Protein AF-A0A2E2V3G4-F1 (afdb_monomer)

Nearest PDB structures (foldseek):
  7xge-assembly3_E  TM=4.058E-01  e=3.701E-01  synthetic construct
  7xgg-assembly2_D  TM=2.384E-01  e=1.730E-01  synthetic construct
  4tql-assembly2_B  TM=2.957E-01  e=7.915E-01  synthetic construct

pLDDT: mean 82.97, std 16.59, range [29.23, 97.94]

Solvent-accessible surface area (backbone atoms only — not comparable to full-atom values): 11399 Å² total; per-residue (Å²): 132,80,82,78,74,61,77,72,79,71,83,71,75,59,82,37,67,77,63,87,84,66,55,60,69,53,49,53,50,53,24,45,52,33,22,52,46,29,65,78,47,30,72,39,94,48,72,64,62,48,50,40,23,56,51,6,35,51,50,55,35,50,54,37,49,52,54,37,44,72,51,90,46,67,72,56,32,54,54,34,49,54,50,32,50,50,42,35,53,50,38,41,56,32,46,72,54,50,44,46,84,84,45,72,88,42,51,50,50,52,40,52,40,52,50,37,53,48,49,48,51,40,54,73,42,61,48,50,52,44,49,54,54,53,47,50,57,64,79,45,54,90,74,57,52,74,67,56,51,51,52,52,53,54,51,49,48,52,53,50,52,52,52,46,57,55,43,51,54,49,34,57,52,36,50,52,35,50,53,50,49,27,61,77,69,75,51,62,69,30,91,56,75,38,66,65,46,57,55,48,54,57,61,71,77,111

Mean predicted aligned error: 6.83 Å

Foldseek 3Di:
DPQPQLQQDDQAQDWAFDDDDDPLVVLLVQLLVLLVVLLVPQEDAALRSLSSNLNSLVSQLLVLSVVLSPDSDLVVNVVSLVVS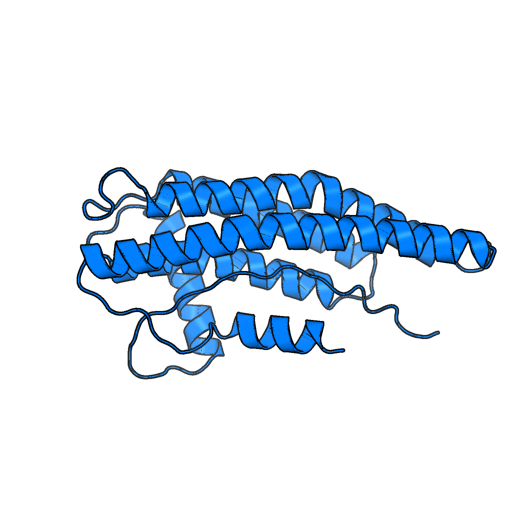LVSLVSSLVSLVSHDYPLCVVCQLSVLSNVLSVLSNVCSVPLVVVLSVLSVCCPVCVVPDDPVRVVVSVVSNVVSSVVSNVVNVVSSVSNVVSVVVSCVSRVGDTDPDDRSSSVVSVVSVVD

Secondary structure (DSSP, 8-state):
---------------EE-SS---HHHHHHHHHHHHHHHHH--EES-HHHHHHHHHHHHHHHHHHHHHHHT---HHHHHHHHHHHHHHHHHHHHHHHH-EETTSTTSHHHHHHHHHHHHHHHHHTTHHHHHHHHHHHHHHSTTT--HHHHHHHHHHHHHHHHHHHHHHHHHHHHHHHHHHHHHHHHT--EESSPPHHHHHHHHHHT-

Structure (mmCIF, N/CA/C/O backbone):
data_AF-A0A2E2V3G4-F1
#
_entry.id   AF-A0A2E2V3G4-F1
#
loop_
_atom_site.group_PDB
_atom_site.id
_atom_site.type_symbol
_atom_site.label_atom_id
_atom_site.label_alt_id
_atom_site.label_comp_id
_atom_site.label_asym_id
_atom_site.label_entity_id
_atom_site.label_seq_id
_atom_site.pdbx_PDB_ins_code
_atom_site.Cartn_x
_atom_site.Cartn_y
_atom_site.Cartn_z
_atom_site.occupancy
_atom_site.B_iso_or_equiv
_atom_site.auth_seq_id
_atom_site.auth_comp_id
_atom_site.auth_asym_id
_atom_site.auth_atom_id
_atom_site.pdbx_PDB_model_num
ATOM 1 N N . MET A 1 1 ? 13.688 -13.638 -26.873 1.00 30.30 1 MET A N 1
ATOM 2 C CA . MET A 1 1 ? 13.584 -12.575 -25.857 1.00 30.30 1 MET A CA 1
ATOM 3 C C . MET A 1 1 ? 13.184 -13.228 -24.551 1.00 30.30 1 MET A C 1
ATOM 5 O O . MET A 1 1 ? 12.220 -13.981 -24.558 1.00 30.30 1 MET A O 1
ATOM 9 N N . LYS A 1 2 ? 13.967 -13.057 -23.482 1.00 29.23 2 LYS A N 1
ATOM 10 C CA . LYS A 1 2 ? 13.515 -13.401 -22.126 1.00 29.23 2 LYS A CA 1
ATOM 11 C C . LYS A 1 2 ? 12.565 -12.275 -21.702 1.00 29.23 2 LYS A C 1
ATOM 13 O O . LYS A 1 2 ? 12.990 -11.130 -21.817 1.00 29.23 2 LYS A O 1
ATOM 18 N N . SER A 1 3 ? 11.330 -12.577 -21.281 1.00 31.31 3 SER A N 1
ATOM 19 C CA . SER A 1 3 ? 10.496 -11.583 -20.583 1.00 31.31 3 SER A CA 1
ATOM 20 C C . SER A 1 3 ? 11.312 -11.073 -19.406 1.00 31.31 3 SER A C 1
ATOM 22 O O . SER A 1 3 ? 11.749 -11.868 -18.568 1.00 31.31 3 SER A O 1
ATOM 24 N N . ILE A 1 4 ? 11.579 -9.772 -19.385 1.00 41.56 4 ILE A N 1
ATOM 25 C CA . ILE A 1 4 ? 12.023 -9.105 -18.172 1.00 41.56 4 ILE A CA 1
ATOM 26 C C . ILE A 1 4 ? 10.764 -9.050 -17.317 1.00 41.56 4 ILE A C 1
ATOM 28 O O . ILE A 1 4 ? 9.920 -8.193 -17.530 1.00 41.56 4 ILE A O 1
ATOM 32 N N . LYS A 1 5 ? 10.595 -10.019 -16.413 1.00 42.47 5 LYS A N 1
ATOM 33 C CA . LYS A 1 5 ? 9.598 -9.882 -15.356 1.00 42.47 5 LYS A CA 1
ATOM 34 C C . LYS A 1 5 ? 10.056 -8.709 -14.497 1.00 42.47 5 LYS A C 1
ATOM 36 O O . LYS A 1 5 ? 11.107 -8.787 -13.860 1.00 42.47 5 LYS A O 1
ATOM 41 N N . TYR A 1 6 ? 9.336 -7.598 -14.558 1.00 49.84 6 TYR A N 1
ATOM 42 C CA . TYR A 1 6 ? 9.600 -6.447 -13.709 1.00 49.84 6 TYR A CA 1
ATOM 43 C C . TYR A 1 6 ? 9.127 -6.809 -12.300 1.00 49.84 6 TYR A C 1
ATOM 45 O O . TYR A 1 6 ? 7.957 -6.648 -11.978 1.00 49.84 6 TYR A O 1
ATOM 53 N N . CYS A 1 7 ? 10.013 -7.390 -11.485 1.00 43.16 7 CYS A N 1
ATOM 54 C CA . CYS A 1 7 ? 9.684 -7.786 -10.119 1.00 43.16 7 CYS A CA 1
ATOM 55 C C . CYS A 1 7 ? 9.194 -6.564 -9.330 1.00 43.16 7 CYS A C 1
ATOM 57 O O . CYS A 1 7 ? 9.943 -5.612 -9.091 1.00 43.16 7 CYS A O 1
ATOM 59 N N . VAL A 1 8 ? 7.922 -6.597 -8.945 1.00 46.31 8 VAL A N 1
ATOM 60 C CA . VAL A 1 8 ? 7.284 -5.576 -8.118 1.00 46.31 8 VAL A CA 1
ATOM 61 C C . VAL A 1 8 ? 7.531 -5.950 -6.669 1.00 46.31 8 VAL A C 1
ATOM 63 O O . VAL A 1 8 ? 6.907 -6.866 -6.145 1.00 46.31 8 VAL A O 1
ATOM 66 N N . PHE A 1 9 ? 8.472 -5.267 -6.026 1.00 50.38 9 PHE A N 1
ATOM 67 C CA . PHE A 1 9 ? 8.762 -5.469 -4.610 1.00 50.38 9 PHE A CA 1
ATOM 68 C C . PHE A 1 9 ? 7.996 -4.434 -3.796 1.00 50.38 9 PHE A C 1
ATOM 70 O O . PHE A 1 9 ? 8.452 -3.303 -3.628 1.00 50.38 9 PHE A O 1
ATOM 77 N N . ILE A 1 10 ? 6.810 -4.829 -3.337 1.00 50.03 10 ILE A N 1
ATOM 78 C CA . ILE A 1 10 ? 6.072 -4.132 -2.283 1.00 50.03 10 ILE A CA 1
ATOM 79 C C . ILE A 1 10 ? 5.647 -5.193 -1.282 1.00 50.03 10 ILE A C 1
ATOM 81 O O . ILE A 1 10 ? 4.868 -6.089 -1.608 1.00 50.03 10 ILE A O 1
ATOM 85 N N . ILE A 1 11 ? 6.216 -5.121 -0.086 1.00 49.59 11 ILE A N 1
ATOM 86 C CA . ILE A 1 11 ? 5.857 -5.981 1.035 1.00 49.59 11 ILE A CA 1
ATOM 87 C C . ILE A 1 11 ? 4.744 -5.246 1.771 1.00 49.59 11 ILE A C 1
ATOM 89 O O . ILE A 1 11 ? 4.996 -4.242 2.415 1.00 49.59 11 ILE A O 1
ATOM 93 N N . CYS A 1 12 ? 3.503 -5.717 1.660 1.00 52.19 12 CYS A N 1
ATOM 94 C CA . CYS A 1 12 ? 2.408 -5.174 2.458 1.00 52.19 12 CYS A CA 1
ATOM 95 C C . CYS A 1 12 ? 2.223 -6.032 3.710 1.00 52.19 12 CYS A C 1
ATOM 97 O O . CYS A 1 12 ? 1.624 -7.101 3.641 1.00 52.19 12 CYS A O 1
ATOM 99 N N . SER A 1 13 ? 2.680 -5.569 4.872 1.00 50.50 13 SER A N 1
ATOM 100 C CA . SER A 1 13 ? 2.432 -6.276 6.134 1.00 50.50 13 SER A CA 1
ATOM 101 C C . SER A 1 13 ? 0.947 -6.276 6.506 1.00 50.50 13 SER A C 1
ATOM 103 O O . SER A 1 13 ? 0.420 -5.311 7.060 1.00 50.50 13 SER A O 1
ATOM 105 N N . PHE A 1 14 ? 0.275 -7.396 6.246 1.00 54.16 14 PHE A N 1
ATOM 106 C CA . PHE A 1 14 ? -1.113 -7.628 6.632 1.00 54.16 14 PHE A CA 1
ATOM 107 C C . PHE A 1 14 ? -1.206 -8.558 7.851 1.00 54.16 14 PHE A C 1
ATOM 109 O O . PHE A 1 14 ? -0.738 -9.696 7.800 1.00 54.16 14 PHE A O 1
ATOM 116 N N . LEU A 1 15 ? -1.890 -8.129 8.918 1.00 47.38 15 LEU A N 1
ATOM 117 C CA . LEU A 1 15 ? -2.306 -9.006 10.023 1.00 47.38 15 LEU A CA 1
ATOM 118 C C . LEU A 1 15 ? -3.833 -9.192 10.017 1.00 47.38 15 LEU A C 1
ATOM 120 O O . LEU A 1 15 ? -4.583 -8.214 9.953 1.00 47.38 15 LEU A O 1
ATOM 124 N N . LEU A 1 16 ? -4.292 -10.452 10.068 1.00 52.41 16 LEU A N 1
ATOM 125 C CA . LEU A 1 16 ? -5.711 -10.832 9.954 1.00 52.41 16 LEU A CA 1
ATOM 126 C C . LEU A 1 16 ? -6.391 -11.041 11.317 1.00 52.41 16 LEU A C 1
ATOM 128 O O . LEU A 1 16 ? -5.745 -10.917 12.345 1.00 52.41 16 LEU A O 1
ATOM 132 N N . ILE A 1 17 ? -7.687 -11.386 11.346 1.00 43.81 17 ILE A N 1
ATOM 133 C CA . ILE A 1 17 ? -8.477 -11.730 12.551 1.00 43.81 17 ILE A CA 1
ATOM 134 C C . ILE A 1 17 ? -9.040 -13.155 12.421 1.00 43.81 17 ILE A C 1
ATOM 136 O O . ILE A 1 17 ? -9.313 -13.630 11.319 1.00 43.81 17 ILE A O 1
ATOM 140 N N . ILE A 1 18 ? -9.202 -13.861 13.547 1.00 37.66 18 ILE A N 1
ATOM 141 C CA . ILE A 1 18 ? -9.705 -15.244 13.582 1.00 37.66 18 ILE A CA 1
ATOM 142 C C . ILE A 1 18 ? -11.235 -15.274 13.424 1.00 37.66 18 ILE A C 1
ATOM 144 O O . ILE A 1 18 ? -11.977 -14.986 14.364 1.00 37.66 18 ILE A O 1
ATOM 148 N N . ALA A 1 19 ? -11.709 -15.738 12.269 1.00 36.59 19 ALA A N 1
ATOM 149 C CA . ALA A 1 19 ? -13.054 -16.279 12.075 1.00 36.59 19 ALA A CA 1
ATOM 150 C C . ALA A 1 19 ? -12.986 -17.490 11.124 1.00 36.59 19 ALA A C 1
ATOM 152 O O . ALA A 1 19 ? -12.067 -17.585 10.317 1.00 36.59 19 ALA A O 1
ATOM 153 N N . CYS A 1 20 ? -13.919 -18.442 11.267 1.00 37.56 20 CYS A N 1
ATOM 154 C CA . CYS A 1 20 ? -13.984 -19.718 10.526 1.00 37.56 20 CYS A CA 1
ATOM 155 C C . CYS A 1 20 ? -13.517 -19.574 9.056 1.00 37.56 20 CYS A C 1
ATOM 157 O O . CYS A 1 20 ? -14.092 -18.732 8.369 1.00 37.56 20 CYS A O 1
ATOM 159 N N . PRO A 1 21 ? -12.506 -20.335 8.575 1.00 50.53 21 PRO A N 1
ATOM 160 C CA . PRO A 1 21 ? -11.697 -19.916 7.430 1.00 50.53 21 PRO A CA 1
ATOM 161 C C . PRO A 1 21 ? -12.517 -19.883 6.128 1.00 50.53 21 PRO A C 1
ATOM 163 O O . PRO A 1 21 ? -12.921 -20.941 5.634 1.00 50.53 21 PRO A O 1
ATOM 166 N N . PRO A 1 22 ? -12.757 -18.691 5.548 1.00 60.16 22 PRO A N 1
ATOM 167 C CA . PRO A 1 22 ? -13.269 -18.555 4.191 1.00 60.16 22 PRO A CA 1
ATOM 168 C C . PRO A 1 22 ? -12.202 -18.978 3.170 1.00 60.16 22 PRO A C 1
ATOM 170 O O . PRO A 1 22 ? -11.017 -19.084 3.491 1.00 60.16 22 PRO A O 1
ATOM 173 N N . THR A 1 23 ? -12.610 -19.172 1.913 1.00 76.00 23 THR A N 1
ATOM 174 C CA . THR A 1 23 ? -11.650 -19.302 0.799 1.00 76.00 23 THR A CA 1
ATOM 175 C C . THR A 1 23 ? -10.831 -18.012 0.635 1.00 76.00 23 THR A C 1
ATOM 177 O O . THR A 1 23 ? -11.299 -16.937 1.007 1.00 76.00 23 THR A O 1
ATOM 180 N N . ASN A 1 24 ? -9.631 -18.093 0.045 1.00 80.31 24 ASN A N 1
ATOM 181 C CA . ASN A 1 24 ? -8.772 -16.920 -0.188 1.00 80.31 24 ASN A CA 1
ATOM 182 C C . ASN A 1 24 ? -9.475 -15.821 -1.002 1.00 80.31 24 ASN A C 1
ATOM 184 O O . ASN A 1 24 ? -9.407 -14.650 -0.639 1.00 80.31 24 ASN A O 1
ATOM 188 N N . GLU A 1 25 ? -10.214 -16.198 -2.047 1.00 82.50 25 GLU A N 1
ATOM 189 C CA . GLU A 1 25 ? -11.007 -15.265 -2.857 1.00 82.50 25 GLU A CA 1
ATOM 190 C C . GLU A 1 25 ? -12.121 -14.599 -2.038 1.00 82.50 25 GLU A C 1
ATOM 192 O O . GLU A 1 25 ? -12.332 -13.391 -2.124 1.00 82.50 25 GLU A O 1
ATOM 197 N N . GLN A 1 26 ? -12.811 -15.369 -1.194 1.00 84.88 26 GLN A N 1
ATOM 198 C CA . GLN A 1 26 ? -13.850 -14.826 -0.327 1.00 84.88 26 GLN A CA 1
ATOM 199 C C . GLN A 1 26 ? -13.273 -13.854 0.710 1.00 84.88 26 GLN A C 1
ATOM 201 O O . GLN A 1 26 ? -13.820 -12.768 0.862 1.00 84.88 26 GLN A O 1
ATOM 206 N N . LYS A 1 27 ? -12.137 -14.187 1.342 1.00 83.56 27 LYS A N 1
ATOM 207 C CA . LYS A 1 27 ? -11.425 -13.283 2.264 1.00 83.56 27 LYS A CA 1
ATOM 208 C C . LYS A 1 27 ? -11.050 -11.961 1.577 1.00 83.56 27 LYS A C 1
ATOM 210 O O . LYS A 1 27 ? -11.312 -10.896 2.124 1.00 83.56 27 LYS A O 1
ATOM 215 N N . ILE A 1 28 ? -10.481 -12.016 0.367 1.00 86.31 28 ILE A N 1
ATOM 216 C CA . ILE A 1 28 ? -10.139 -10.812 -0.414 1.00 86.31 28 ILE A CA 1
ATOM 217 C C . ILE A 1 28 ? -11.394 -9.974 -0.692 1.00 86.31 28 ILE A C 1
ATOM 219 O O . ILE A 1 28 ? -11.391 -8.764 -0.465 1.00 86.31 28 ILE A O 1
ATOM 223 N N . ASN A 1 29 ? -12.481 -10.606 -1.140 1.00 89.12 29 ASN A N 1
ATOM 224 C CA . ASN A 1 29 ? -13.739 -9.911 -1.412 1.00 89.12 29 ASN A CA 1
ATOM 225 C C . ASN A 1 29 ? -14.335 -9.274 -0.147 1.00 89.12 29 ASN A C 1
ATOM 227 O O . ASN A 1 29 ? -14.841 -8.155 -0.211 1.00 89.12 29 ASN A O 1
ATOM 231 N N . ASP A 1 30 ? -14.248 -9.939 1.004 1.00 90.31 30 ASP A N 1
ATOM 232 C CA . ASP A 1 30 ? -14.717 -9.403 2.283 1.00 90.31 30 ASP A CA 1
ATOM 233 C C . ASP A 1 30 ? -13.924 -8.149 2.693 1.00 90.31 30 ASP A C 1
ATOM 235 O O . ASP A 1 30 ? -14.522 -7.145 3.100 1.00 90.31 30 ASP A O 1
ATOM 239 N N . TYR A 1 31 ? -12.603 -8.144 2.494 1.00 90.81 31 TYR A N 1
ATOM 240 C CA . TYR A 1 31 ? -11.761 -6.964 2.711 1.00 90.81 31 TYR A CA 1
ATOM 241 C C . TYR A 1 31 ? -12.110 -5.812 1.764 1.00 90.81 31 TYR A C 1
ATOM 243 O O . TYR A 1 31 ? -12.313 -4.681 2.215 1.00 90.81 31 TYR A O 1
ATOM 251 N N . VAL A 1 32 ? -12.272 -6.091 0.468 1.00 92.50 32 VAL A N 1
ATOM 252 C CA . VAL A 1 32 ? -12.675 -5.079 -0.524 1.00 92.50 32 VAL A CA 1
ATOM 253 C C . VAL A 1 32 ? -14.044 -4.481 -0.181 1.00 92.50 32 VAL A C 1
ATOM 255 O O . VAL A 1 32 ? -14.209 -3.261 -0.204 1.00 92.50 32 VAL A O 1
ATOM 258 N N . ASN A 1 33 ? -15.015 -5.313 0.202 1.00 93.38 33 ASN A N 1
ATOM 259 C CA . ASN A 1 33 ? -16.340 -4.857 0.621 1.00 93.38 33 ASN A CA 1
ATOM 260 C C . ASN A 1 33 ? -16.271 -3.988 1.887 1.00 93.38 33 ASN A C 1
ATOM 262 O O . ASN A 1 33 ? -17.022 -3.022 2.026 1.00 93.38 33 ASN A O 1
ATOM 266 N N . THR A 1 34 ? -15.379 -4.315 2.822 1.00 92.06 34 THR A N 1
ATOM 267 C CA . THR A 1 34 ? -15.203 -3.539 4.057 1.00 92.06 34 THR A CA 1
ATOM 268 C C . THR A 1 34 ? -14.568 -2.177 3.776 1.00 92.06 34 THR A C 1
ATOM 270 O O . THR A 1 34 ? -15.019 -1.170 4.323 1.00 92.06 34 THR A O 1
ATOM 273 N N . ALA A 1 35 ? -13.611 -2.101 2.849 1.00 92.38 35 ALA A N 1
ATOM 274 C CA . ALA A 1 35 ? -13.066 -0.831 2.373 1.00 92.38 35 ALA A CA 1
ATOM 275 C C . ALA A 1 35 ? -14.123 0.044 1.679 1.00 92.38 35 ALA A C 1
ATOM 277 O O . ALA A 1 35 ? -14.203 1.239 1.950 1.00 92.38 35 ALA A O 1
ATOM 278 N N . GLN A 1 36 ? -14.994 -0.546 0.854 1.00 93.38 36 GLN A N 1
ATOM 279 C CA . GLN A 1 36 ? -16.105 0.181 0.227 1.00 93.38 36 GLN A CA 1
ATOM 280 C C . GLN A 1 36 ? -17.084 0.740 1.267 1.00 93.38 36 GLN A C 1
ATOM 282 O O . GLN A 1 36 ? -17.474 1.903 1.195 1.00 93.38 36 GLN A O 1
ATOM 287 N N . LYS A 1 37 ? -17.427 -0.042 2.299 1.00 92.56 37 LYS A N 1
ATOM 288 C CA . LYS A 1 37 ? -18.230 0.467 3.424 1.00 92.56 37 LYS A CA 1
ATOM 289 C C . LYS A 1 37 ? -17.543 1.633 4.130 1.00 92.56 37 LYS A C 1
ATOM 291 O O . LYS A 1 37 ? -18.221 2.578 4.518 1.00 92.56 37 LYS A O 1
ATOM 296 N N . ALA A 1 38 ? -16.221 1.579 4.287 1.00 93.44 38 ALA A N 1
ATOM 297 C CA . ALA A 1 38 ? -15.447 2.659 4.888 1.00 93.44 38 ALA A CA 1
ATOM 298 C C . ALA A 1 38 ? -15.458 3.942 4.040 1.00 93.44 38 ALA A C 1
ATOM 300 O O . ALA A 1 38 ? -15.509 5.037 4.601 1.00 93.44 38 ALA A O 1
ATOM 301 N N . GLU A 1 39 ? -15.431 3.814 2.710 1.00 93.44 39 GLU A N 1
ATOM 302 C CA . GLU A 1 39 ? -15.570 4.932 1.764 1.00 93.44 39 GLU A CA 1
ATOM 303 C C . GLU A 1 39 ? -16.947 5.605 1.870 1.00 93.44 39 GLU A C 1
ATOM 305 O O . GLU A 1 39 ? -17.047 6.830 1.808 1.00 93.44 39 GLU A O 1
ATOM 310 N N . GLU A 1 40 ? -18.007 4.816 2.057 1.00 93.00 40 GLU A N 1
ATOM 311 C CA . GLU A 1 40 ? -19.377 5.320 2.211 1.00 93.00 40 GLU A CA 1
ATOM 312 C C . GLU A 1 40 ? -19.644 5.894 3.612 1.00 93.00 40 GLU A C 1
ATOM 314 O O . GLU A 1 40 ? -20.333 6.906 3.764 1.00 93.00 40 GLU A O 1
ATOM 319 N N . ASN A 1 41 ? -19.117 5.237 4.648 1.00 89.31 41 ASN A N 1
ATOM 320 C CA . ASN A 1 41 ? -19.318 5.573 6.049 1.00 89.31 41 ASN A CA 1
ATOM 321 C C . ASN A 1 41 ? -18.082 5.199 6.885 1.00 89.31 41 ASN A C 1
ATOM 323 O O . ASN A 1 41 ? -17.951 4.081 7.377 1.00 89.31 41 ASN A O 1
ATOM 327 N N . GLY A 1 42 ? -17.207 6.175 7.124 1.00 90.06 42 GLY A N 1
ATOM 328 C CA . GLY A 1 42 ? -15.976 5.989 7.899 1.00 90.06 42 GLY A CA 1
ATOM 329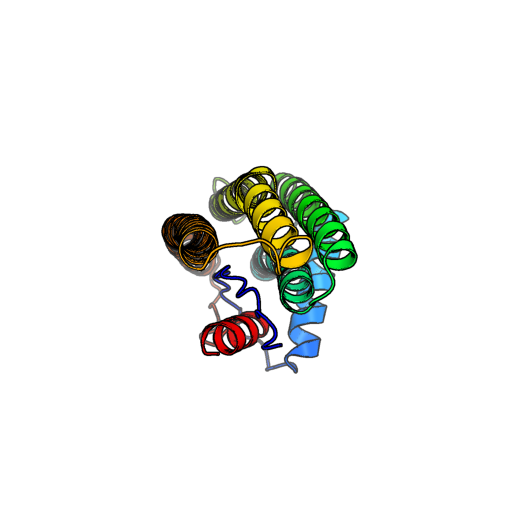 C C . GLY A 1 42 ? -16.159 5.812 9.414 1.00 90.06 42 GLY A C 1
ATOM 330 O O . GLY A 1 42 ? -15.170 5.877 10.141 1.00 90.06 42 GLY A O 1
ATOM 331 N N . PHE A 1 43 ? -17.380 5.643 9.929 1.00 93.50 43 PHE A N 1
ATOM 332 C CA . PHE A 1 43 ? -17.636 5.491 11.364 1.00 93.50 43 PHE A CA 1
ATOM 333 C C . PHE A 1 43 ? -17.922 4.038 11.751 1.00 93.50 43 PHE A C 1
ATOM 335 O O . PHE A 1 43 ? -18.898 3.444 11.289 1.00 93.50 43 PHE A O 1
ATOM 342 N N . PHE A 1 44 ? -17.121 3.512 12.677 1.00 93.88 44 PHE A N 1
ATOM 343 C CA . PHE A 1 44 ? -17.184 2.131 13.145 1.00 93.88 44 PHE A CA 1
ATOM 344 C C . PHE A 1 44 ? -17.515 2.074 14.637 1.00 93.88 44 PHE A C 1
ATOM 346 O O . PHE A 1 44 ? -17.073 2.913 15.425 1.00 93.88 44 PHE A O 1
ATOM 353 N N . ASN A 1 45 ? -18.290 1.062 15.032 1.00 93.38 45 ASN A N 1
ATOM 354 C CA . ASN A 1 45 ? -18.594 0.756 16.438 1.00 93.38 45 ASN A CA 1
ATOM 355 C C . ASN A 1 45 ? -17.906 -0.519 16.929 1.00 93.38 45 ASN A C 1
ATOM 357 O O . ASN A 1 45 ? -17.911 -0.790 18.129 1.00 93.38 45 ASN A O 1
ATOM 361 N N . ASP A 1 46 ? -17.335 -1.284 16.008 1.00 94.25 46 ASP A N 1
ATOM 362 C CA . ASP A 1 46 ? -16.681 -2.551 16.261 1.00 94.25 46 ASP A CA 1
ATOM 363 C C . ASP A 1 46 ? -15.195 -2.447 15.889 1.00 94.25 46 ASP A C 1
ATOM 365 O O . ASP A 1 46 ? -14.827 -1.844 14.878 1.00 94.25 46 ASP A O 1
ATOM 369 N N . ALA A 1 47 ? -14.333 -2.983 16.754 1.00 94.44 47 ALA A N 1
ATOM 370 C CA . ALA A 1 47 ? -12.887 -2.878 16.588 1.00 94.44 47 ALA A CA 1
ATOM 371 C C . ALA A 1 47 ? -12.368 -3.759 15.444 1.00 94.44 47 ALA A C 1
ATOM 373 O O . ALA A 1 47 ? -11.397 -3.385 14.787 1.00 94.44 47 ALA A O 1
ATOM 374 N N . ILE A 1 48 ? -13.017 -4.904 15.214 1.00 92.56 48 ILE A N 1
ATOM 375 C CA . ILE A 1 48 ? -12.678 -5.847 14.148 1.00 92.56 48 ILE A CA 1
ATOM 376 C C . ILE A 1 48 ? -13.016 -5.195 12.808 1.00 92.56 48 ILE A C 1
ATOM 378 O O . ILE A 1 48 ? -12.126 -5.041 11.981 1.00 92.56 48 ILE A O 1
ATOM 382 N N . GLU A 1 49 ? -14.237 -4.676 12.645 1.00 93.25 49 GLU A N 1
ATOM 383 C CA . GLU A 1 49 ? -14.648 -3.972 11.422 1.00 93.25 49 GLU A CA 1
ATOM 384 C C . GLU A 1 49 ? -13.766 -2.749 11.122 1.00 93.25 49 GLU A C 1
ATOM 386 O O . GLU A 1 49 ? -13.440 -2.487 9.965 1.00 93.25 49 GLU A O 1
ATOM 391 N N . TYR A 1 50 ? -13.342 -2.007 12.151 1.00 95.50 50 TYR A N 1
ATOM 392 C CA . TYR A 1 50 ? -12.422 -0.879 11.986 1.00 95.50 50 TYR A CA 1
ATOM 393 C C . TYR A 1 50 ? -11.029 -1.313 11.507 1.00 95.50 50 TYR A C 1
ATOM 395 O O . TYR A 1 50 ? -10.457 -0.676 10.622 1.00 95.50 50 TYR A O 1
ATOM 403 N N . ASN A 1 51 ? -10.474 -2.389 12.077 1.00 94.25 51 ASN A N 1
ATOM 404 C CA . ASN A 1 51 ? -9.211 -2.958 11.607 1.00 94.25 51 ASN A CA 1
ATOM 405 C C . ASN A 1 51 ? -9.348 -3.487 10.173 1.00 94.25 51 ASN A C 1
ATOM 407 O O . ASN A 1 51 ? -8.518 -3.169 9.324 1.00 94.25 51 ASN A O 1
ATOM 411 N N . ASP A 1 52 ? -10.414 -4.232 9.890 1.00 92.75 52 ASP A N 1
ATOM 412 C CA . ASP A 1 52 ? -10.672 -4.831 8.580 1.00 92.75 52 ASP A CA 1
ATOM 413 C C . ASP A 1 52 ? -10.920 -3.776 7.498 1.00 92.75 52 ASP A C 1
ATOM 415 O O . ASP A 1 52 ? -10.572 -3.994 6.342 1.00 92.75 52 ASP A O 1
ATOM 419 N N . ALA A 1 53 ? -11.450 -2.603 7.852 1.00 95.06 53 ALA A N 1
ATOM 420 C CA . ALA A 1 53 ? -11.535 -1.464 6.942 1.00 95.06 53 ALA A CA 1
ATOM 421 C C . ALA A 1 53 ? -10.151 -0.945 6.535 1.00 95.06 53 ALA A C 1
ATOM 423 O O . ALA A 1 53 ? -9.926 -0.644 5.364 1.00 95.06 53 ALA A O 1
ATOM 424 N N . ILE A 1 54 ? -9.211 -0.859 7.481 1.00 95.50 54 ILE A N 1
ATOM 425 C CA . ILE A 1 54 ? -7.833 -0.439 7.199 1.00 95.50 54 ILE A CA 1
ATOM 426 C C . ILE A 1 54 ? -7.114 -1.489 6.350 1.00 95.50 54 ILE A C 1
ATOM 428 O O . ILE A 1 54 ? -6.499 -1.136 5.343 1.00 95.50 54 ILE A O 1
ATOM 432 N N . VAL A 1 55 ? -7.236 -2.766 6.723 1.00 92.75 55 VAL A N 1
ATOM 433 C CA . VAL A 1 55 ? -6.703 -3.891 5.942 1.00 92.75 55 VAL A CA 1
ATOM 434 C C . VAL A 1 55 ? -7.301 -3.879 4.539 1.00 92.75 55 VAL A C 1
ATOM 436 O O . VAL A 1 55 ? -6.562 -3.934 3.568 1.00 92.75 55 VAL A O 1
ATOM 439 N N . GLY A 1 56 ? -8.612 -3.682 4.407 1.00 93.44 56 GLY A N 1
ATOM 440 C CA . GLY A 1 56 ? -9.287 -3.624 3.116 1.00 93.44 56 GLY A CA 1
ATOM 441 C C . GLY A 1 56 ? -8.805 -2.500 2.206 1.00 93.44 56 GLY A C 1
ATOM 442 O O . GLY A 1 56 ? -8.681 -2.707 0.998 1.00 93.44 56 GLY A O 1
ATOM 443 N N . ILE A 1 57 ? -8.502 -1.320 2.759 1.00 95.31 57 ILE A N 1
ATOM 444 C CA . ILE A 1 57 ? -7.898 -0.226 1.987 1.00 95.31 57 ILE A CA 1
ATOM 445 C C . ILE A 1 57 ? -6.550 -0.676 1.406 1.00 95.31 57 ILE A C 1
ATOM 447 O O . ILE A 1 57 ? -6.304 -0.487 0.215 1.00 95.31 57 ILE A O 1
ATOM 451 N N . GLN A 1 58 ? -5.702 -1.308 2.222 1.00 90.69 58 GLN A N 1
ATOM 452 C CA . GLN A 1 58 ? -4.422 -1.857 1.767 1.00 90.69 58 GLN A CA 1
ATOM 453 C C . GLN A 1 58 ? -4.638 -2.961 0.720 1.00 90.69 58 GLN A C 1
ATOM 455 O O . GLN A 1 58 ? -4.015 -2.921 -0.335 1.00 90.69 58 GLN A O 1
ATOM 460 N N . THR A 1 59 ? -5.594 -3.872 0.932 1.00 90.94 59 THR A N 1
ATOM 461 C CA . THR A 1 59 ? -5.945 -4.945 -0.011 1.00 90.94 59 THR A CA 1
ATOM 462 C C . THR A 1 59 ? -6.298 -4.395 -1.396 1.00 90.94 59 THR A C 1
ATOM 464 O O . THR A 1 59 ? -5.800 -4.911 -2.396 1.00 90.94 59 THR A O 1
ATOM 467 N N . LYS A 1 60 ? -7.124 -3.340 -1.487 1.00 93.25 60 LYS A N 1
ATOM 468 C CA . LYS A 1 60 ? -7.484 -2.717 -2.777 1.00 93.25 60 LYS A CA 1
ATOM 469 C C . LYS A 1 60 ? -6.258 -2.175 -3.515 1.00 93.25 60 LYS A C 1
ATOM 471 O O . LYS A 1 60 ? -6.133 -2.384 -4.721 1.00 93.25 60 LYS A O 1
ATOM 476 N N . ILE A 1 61 ? -5.355 -1.516 -2.791 1.00 91.88 61 ILE A N 1
ATOM 477 C CA . ILE A 1 61 ? -4.110 -0.971 -3.346 1.00 91.88 61 ILE A CA 1
ATOM 478 C C . ILE A 1 61 ? -3.209 -2.111 -3.833 1.00 91.88 61 ILE A C 1
ATOM 480 O O . ILE A 1 61 ? -2.784 -2.105 -4.987 1.00 91.88 61 ILE A O 1
ATOM 484 N N . THR A 1 62 ? -2.987 -3.134 -3.008 1.00 86.94 62 THR A N 1
ATOM 485 C CA . THR A 1 62 ? -2.151 -4.291 -3.357 1.00 86.94 62 THR A CA 1
ATOM 486 C C . THR A 1 62 ? -2.678 -5.044 -4.575 1.00 86.94 62 THR A C 1
ATOM 488 O O . THR A 1 62 ? -1.886 -5.438 -5.422 1.00 86.94 62 THR A O 1
ATOM 491 N N . LEU A 1 63 ? -3.997 -5.196 -4.738 1.00 89.00 63 LEU A N 1
ATOM 492 C CA . LEU A 1 63 ? -4.571 -5.806 -5.946 1.00 89.00 63 LEU A CA 1
ATOM 493 C C . LEU A 1 63 ? -4.197 -5.041 -7.223 1.00 89.00 63 LEU A C 1
ATOM 495 O O . LEU A 1 63 ? -3.890 -5.657 -8.244 1.00 89.00 63 LEU A O 1
ATOM 499 N N . LYS A 1 64 ? -4.204 -3.704 -7.176 1.00 90.06 64 LYS A N 1
ATOM 500 C CA . LYS A 1 64 ? -3.795 -2.865 -8.312 1.00 90.06 64 LYS A CA 1
ATOM 501 C C . LYS A 1 64 ? -2.295 -2.977 -8.587 1.00 90.06 64 LYS A C 1
ATOM 503 O O . LYS A 1 64 ? -1.897 -3.053 -9.744 1.00 90.06 64 LYS A O 1
ATOM 508 N N . ILE A 1 65 ? -1.483 -3.045 -7.535 1.00 85.94 65 ILE A N 1
ATOM 509 C CA . ILE A 1 65 ? -0.029 -3.233 -7.626 1.00 85.94 65 ILE A CA 1
ATOM 510 C C . ILE A 1 65 ? 0.315 -4.602 -8.228 1.00 85.94 65 ILE A C 1
ATOM 512 O O . ILE A 1 65 ? 1.160 -4.687 -9.114 1.00 85.94 65 ILE A O 1
ATOM 516 N N . LEU A 1 66 ? -0.372 -5.666 -7.806 1.00 83.94 66 LEU A N 1
ATOM 517 C CA . LEU A 1 66 ? -0.209 -7.005 -8.375 1.00 83.94 66 LEU A CA 1
ATOM 518 C C . LEU A 1 66 ? -0.568 -7.023 -9.864 1.00 83.94 66 LEU A C 1
ATOM 520 O O . LEU A 1 66 ? 0.188 -7.562 -10.666 1.00 83.94 66 LEU A O 1
ATOM 524 N N . ALA A 1 67 ? -1.674 -6.380 -10.250 1.00 84.12 67 ALA A N 1
ATOM 525 C CA . ALA A 1 67 ? -2.043 -6.251 -11.659 1.00 84.12 67 ALA A CA 1
ATOM 526 C C . ALA A 1 67 ? -0.972 -5.498 -12.470 1.00 84.12 67 ALA A C 1
ATOM 528 O O . ALA A 1 67 ? -0.679 -5.881 -13.599 1.00 84.12 67 ALA A O 1
ATOM 529 N N . TRP A 1 68 ? -0.358 -4.465 -11.884 1.00 82.94 68 TRP A N 1
ATOM 530 C CA . TRP A 1 68 ? 0.734 -3.718 -12.511 1.00 82.94 68 TRP A CA 1
ATOM 531 C C . TRP A 1 68 ? 1.973 -4.593 -12.751 1.00 82.94 68 TRP A C 1
ATOM 533 O O . TRP A 1 68 ? 2.594 -4.491 -13.803 1.00 82.94 68 TRP A O 1
ATOM 543 N N . GLY A 1 69 ? 2.304 -5.485 -11.813 1.00 77.25 69 GLY A N 1
ATOM 544 C CA . GLY A 1 69 ? 3.444 -6.400 -11.933 1.00 77.25 69 GLY A CA 1
ATOM 545 C C . GLY A 1 69 ? 3.260 -7.585 -12.874 1.00 77.25 69 GLY A C 1
ATOM 546 O O . GLY A 1 69 ? 4.238 -8.228 -13.242 1.00 77.25 69 GLY A O 1
ATOM 547 N N . GLN A 1 70 ? 2.019 -7.886 -13.255 1.00 80.62 70 GLN A N 1
ATOM 548 C CA . GLN A 1 70 ? 1.680 -9.031 -14.104 1.00 80.62 70 GLN A CA 1
ATOM 549 C C . GLN A 1 70 ? 1.550 -8.682 -15.590 1.00 80.62 70 GLN A C 1
ATOM 551 O O . GLN A 1 70 ? 1.390 -9.589 -16.410 1.00 80.62 70 GLN A O 1
ATOM 556 N N . THR A 1 71 ? 1.589 -7.398 -15.949 1.00 80.31 71 THR A N 1
ATOM 557 C CA . THR A 1 71 ? 1.547 -6.968 -17.349 1.00 80.31 71 THR A CA 1
ATOM 558 C C . THR A 1 71 ? 2.960 -6.783 -17.912 1.00 80.31 71 THR A C 1
ATOM 560 O O . THR A 1 71 ? 3.844 -6.225 -17.267 1.00 80.31 71 THR A O 1
ATOM 563 N N . ASP A 1 72 ? 3.157 -7.262 -19.141 1.00 79.50 72 ASP A N 1
ATOM 564 C CA . ASP A 1 72 ? 4.384 -7.079 -19.928 1.00 79.50 72 ASP A CA 1
ATOM 565 C C . ASP A 1 72 ? 4.219 -5.943 -20.973 1.00 79.50 72 ASP A C 1
ATOM 567 O O . ASP A 1 72 ? 5.150 -5.647 -21.725 1.00 79.50 72 ASP A O 1
ATOM 571 N N . ASP A 1 73 ? 3.031 -5.326 -21.068 1.00 86.25 73 ASP A N 1
ATOM 572 C CA . ASP A 1 73 ? 2.724 -4.232 -21.999 1.00 86.25 73 ASP A CA 1
ATOM 573 C C . ASP A 1 73 ? 2.938 -2.878 -21.311 1.00 86.25 73 ASP A C 1
ATOM 575 O O . ASP A 1 73 ? 2.283 -2.546 -20.328 1.00 86.25 73 ASP A O 1
ATOM 579 N N . ILE A 1 74 ? 3.846 -2.060 -21.844 1.00 86.38 74 ILE A N 1
ATOM 580 C CA . ILE A 1 74 ? 4.233 -0.782 -21.232 1.00 86.38 74 ILE A CA 1
ATOM 581 C C . ILE A 1 74 ? 3.101 0.240 -21.210 1.00 86.38 74 ILE A C 1
ATOM 583 O O . ILE A 1 74 ? 2.991 1.002 -20.246 1.00 86.38 74 ILE A O 1
ATOM 587 N N . ASP A 1 75 ? 2.281 0.298 -22.257 1.00 89.81 75 ASP A N 1
ATOM 588 C CA . ASP A 1 75 ? 1.170 1.246 -22.299 1.00 89.81 75 ASP A CA 1
ATOM 589 C C . ASP A 1 75 ? 0.106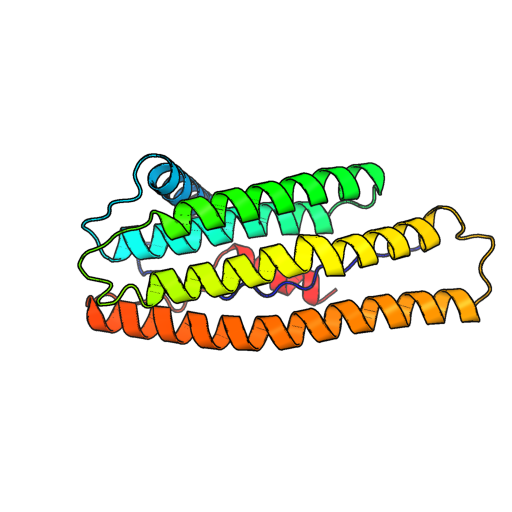 0.841 -21.269 1.00 89.81 75 ASP A C 1
ATOM 591 O O . ASP A 1 75 ? -0.450 1.696 -20.570 1.00 89.81 75 ASP A O 1
ATOM 595 N N . GLU A 1 76 ? -0.108 -0.466 -21.096 1.00 90.38 76 GLU A N 1
ATOM 596 C CA . GLU A 1 76 ? -0.954 -1.003 -20.031 1.00 90.38 76 G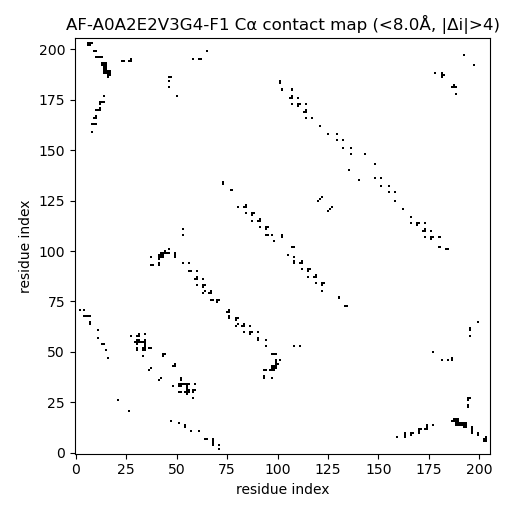LU A CA 1
ATOM 597 C C . GLU A 1 76 ? -0.352 -0.753 -18.638 1.00 90.38 76 GLU A C 1
ATOM 599 O O . GLU A 1 76 ? -1.053 -0.237 -17.766 1.00 90.38 76 GLU A O 1
ATOM 604 N N . MET A 1 77 ? 0.946 -1.003 -18.428 1.00 87.25 77 MET A N 1
ATOM 605 C CA . MET A 1 77 ? 1.654 -0.698 -17.175 1.00 87.25 77 MET A CA 1
ATOM 606 C C . MET A 1 77 ? 1.494 0.773 -16.783 1.00 87.25 77 MET A C 1
ATOM 608 O O . MET A 1 77 ? 1.221 1.082 -15.624 1.00 87.25 77 MET A O 1
ATOM 612 N N . LYS A 1 78 ? 1.633 1.705 -17.735 1.00 91.06 78 LYS A N 1
ATOM 613 C CA . LYS A 1 78 ? 1.420 3.142 -17.487 1.00 91.06 78 LYS A CA 1
ATOM 614 C C . LYS A 1 78 ? -0.020 3.430 -17.071 1.00 91.06 78 LYS A C 1
ATOM 616 O O . LYS A 1 78 ? -0.243 4.207 -16.145 1.00 91.06 78 LYS A O 1
ATOM 621 N N . SER A 1 79 ? -0.992 2.798 -17.728 1.00 94.44 79 SER A N 1
ATOM 622 C CA . SER A 1 79 ? -2.401 2.937 -17.359 1.00 94.44 79 SER A CA 1
ATOM 623 C C . SER A 1 79 ? -2.673 2.398 -15.953 1.00 94.44 79 SER A C 1
ATOM 625 O O . SER A 1 79 ? -3.351 3.059 -15.169 1.00 94.44 79 SER A O 1
ATOM 627 N N . ILE A 1 80 ? -2.133 1.227 -15.606 1.00 91.00 80 ILE A N 1
ATOM 628 C CA . ILE A 1 80 ? -2.332 0.632 -14.281 1.00 91.00 80 ILE A CA 1
ATOM 629 C C . ILE A 1 80 ? -1.598 1.444 -13.201 1.00 91.00 80 ILE A C 1
ATOM 631 O O . ILE A 1 80 ? -2.116 1.581 -12.097 1.00 91.00 80 ILE A O 1
ATOM 635 N N . LEU A 1 81 ? -0.447 2.058 -13.500 1.00 91.88 81 LEU A N 1
ATOM 636 C CA . LEU A 1 81 ? 0.237 2.953 -12.559 1.00 91.88 81 LEU A CA 1
ATOM 637 C C . LEU A 1 81 ? -0.663 4.128 -12.139 1.00 91.88 81 LEU A C 1
ATOM 639 O O . LEU A 1 81 ? -0.752 4.438 -10.952 1.00 91.88 81 LEU A O 1
ATOM 643 N N . ILE A 1 82 ? -1.377 4.738 -13.089 1.00 96.06 82 ILE A N 1
ATOM 644 C CA . ILE A 1 82 ? -2.346 5.811 -12.804 1.00 96.06 82 ILE A CA 1
ATOM 645 C C . ILE A 1 82 ? -3.480 5.291 -11.908 1.00 96.06 82 ILE A C 1
ATOM 647 O O . ILE A 1 82 ? -3.875 5.961 -10.951 1.00 96.06 82 ILE A O 1
ATOM 651 N N . ASP A 1 83 ? -3.975 4.083 -12.179 1.00 95.50 83 ASP A N 1
ATOM 652 C CA . ASP A 1 83 ? -4.982 3.421 -11.347 1.00 95.50 83 ASP A CA 1
ATOM 653 C C . ASP A 1 83 ? -4.477 3.184 -9.913 1.00 95.50 83 ASP A C 1
ATOM 655 O O . ASP A 1 83 ? -5.214 3.435 -8.959 1.00 95.50 83 ASP A O 1
ATOM 659 N N . VAL A 1 84 ? -3.228 2.733 -9.742 1.00 94.06 84 VAL A N 1
ATOM 660 C CA . VAL A 1 84 ? -2.597 2.545 -8.423 1.00 94.06 84 VAL A CA 1
ATOM 661 C C . VAL A 1 84 ? -2.505 3.880 -7.683 1.00 94.06 84 VAL A C 1
ATOM 663 O O . VAL A 1 84 ? -2.941 3.976 -6.536 1.00 94.06 84 VAL A O 1
ATOM 666 N N . GLN A 1 85 ? -2.005 4.930 -8.342 1.00 96.75 85 GLN A N 1
ATOM 667 C CA . GLN A 1 85 ? -1.917 6.280 -7.773 1.00 96.75 85 GLN A CA 1
ATOM 668 C C . GLN A 1 85 ? -3.300 6.793 -7.324 1.00 96.75 85 GLN A C 1
ATOM 670 O O . GLN A 1 85 ? -3.451 7.354 -6.232 1.00 96.75 85 GLN A O 1
ATOM 675 N N . GLN A 1 86 ? -4.341 6.573 -8.133 1.00 97.81 86 GLN A N 1
ATOM 676 C CA . GLN A 1 86 ? -5.710 6.954 -7.790 1.00 97.81 86 GLN A CA 1
ATOM 677 C C . GLN A 1 86 ? -6.270 6.140 -6.613 1.00 97.81 86 GLN A C 1
ATOM 679 O O . GLN A 1 86 ? -6.947 6.706 -5.744 1.00 97.81 86 GLN A O 1
ATOM 684 N N . GLU A 1 87 ? -6.001 4.836 -6.567 1.00 97.00 87 GLU A N 1
ATOM 685 C CA . GLU A 1 87 ? -6.451 3.954 -5.490 1.00 97.00 87 GLU A CA 1
ATOM 686 C C . GLU A 1 87 ? -5.780 4.324 -4.160 1.00 97.00 87 GLU A C 1
ATOM 688 O O . GLU A 1 87 ? -6.471 4.473 -3.153 1.00 97.00 87 GLU A O 1
ATOM 693 N N . ILE A 1 88 ? -4.473 4.614 -4.159 1.00 97.44 88 ILE A N 1
ATOM 694 C CA . ILE A 1 88 ? -3.745 5.111 -2.978 1.00 97.44 88 ILE A CA 1
ATOM 695 C C . ILE A 1 88 ? -4.363 6.411 -2.468 1.00 97.44 88 ILE A C 1
ATOM 697 O O . ILE A 1 88 ? -4.654 6.548 -1.277 1.00 97.44 88 ILE A O 1
ATOM 701 N N . LYS A 1 89 ? -4.621 7.369 -3.363 1.00 97.94 89 LYS A N 1
ATOM 702 C CA . LYS A 1 89 ? -5.238 8.648 -2.997 1.00 97.94 89 LYS A CA 1
ATOM 703 C C . LYS A 1 89 ? -6.636 8.468 -2.408 1.00 97.94 89 LYS A C 1
ATOM 705 O O . LYS A 1 89 ? -7.000 9.161 -1.454 1.00 97.94 89 LYS A O 1
ATOM 710 N N . THR A 1 90 ? -7.421 7.554 -2.973 1.00 97.75 90 THR A N 1
ATOM 711 C CA . THR A 1 90 ? -8.746 7.191 -2.453 1.00 97.75 90 THR A CA 1
ATOM 712 C C . THR A 1 90 ? -8.611 6.592 -1.058 1.00 97.75 90 THR A C 1
ATOM 714 O O . THR A 1 90 ? -9.193 7.127 -0.115 1.00 97.75 90 THR A O 1
ATOM 717 N N . GLY A 1 91 ? -7.747 5.589 -0.894 1.00 97.25 91 GLY A N 1
ATOM 718 C CA . GLY A 1 91 ? -7.445 4.960 0.388 1.00 97.25 91 GLY A CA 1
ATOM 719 C C . GLY A 1 91 ? -6.982 5.951 1.455 1.00 97.25 91 GLY A C 1
ATOM 720 O O . GLY A 1 91 ? -7.462 5.909 2.585 1.00 97.25 91 GLY A O 1
ATOM 721 N N . LEU A 1 92 ? -6.117 6.905 1.101 1.00 97.69 92 LEU A N 1
ATOM 722 C CA . LEU A 1 92 ? -5.632 7.944 2.010 1.00 97.69 92 LEU A CA 1
ATOM 723 C C . LEU A 1 92 ? -6.763 8.864 2.489 1.00 97.69 92 LEU A C 1
ATOM 725 O O . LEU A 1 92 ? -6.824 9.217 3.671 1.00 97.69 92 LEU A O 1
ATOM 729 N N . ASN A 1 93 ? -7.667 9.253 1.588 1.00 97.62 93 ASN A N 1
ATOM 730 C CA . ASN A 1 93 ? -8.836 10.055 1.944 1.00 97.62 93 ASN A CA 1
ATOM 731 C C . ASN A 1 93 ? -9.783 9.278 2.863 1.00 97.62 93 ASN A C 1
ATOM 733 O O . ASN A 1 93 ? -10.220 9.826 3.877 1.00 97.62 93 ASN A O 1
ATOM 737 N N . THR A 1 94 ? -10.039 8.007 2.556 1.00 97.38 94 THR A N 1
ATOM 738 C CA . THR A 1 94 ? -10.862 7.118 3.383 1.00 97.38 94 THR A CA 1
ATOM 739 C C . THR A 1 94 ? -10.249 6.945 4.769 1.00 97.38 94 THR A C 1
ATOM 741 O O . THR A 1 94 ? -10.903 7.230 5.772 1.00 97.38 94 THR A O 1
ATOM 744 N N . ALA A 1 95 ? -8.958 6.609 4.853 1.00 97.06 95 ALA A N 1
ATOM 745 C CA . ALA A 1 95 ? -8.230 6.452 6.111 1.00 97.06 95 ALA A CA 1
ATOM 746 C C . ALA A 1 95 ? -8.292 7.719 6.979 1.00 97.06 95 ALA A C 1
ATOM 748 O O . ALA A 1 95 ? -8.506 7.644 8.189 1.00 97.06 95 ALA A O 1
ATOM 749 N N . LYS A 1 96 ? -8.186 8.909 6.369 1.00 96.69 96 LYS A N 1
ATOM 750 C CA . LYS A 1 96 ? -8.330 10.206 7.057 1.00 96.69 96 LYS A CA 1
ATOM 751 C C . LYS A 1 96 ? -9.726 10.431 7.641 1.00 96.69 96 LYS A C 1
ATOM 753 O O . LYS A 1 96 ? -9.840 11.150 8.637 1.00 96.69 96 LYS A O 1
ATOM 758 N N . GLN A 1 97 ? -10.760 9.805 7.092 1.00 95.56 97 GLN A N 1
ATOM 759 C CA . GLN A 1 97 ? -12.142 9.915 7.567 1.00 95.56 97 GLN A CA 1
ATOM 760 C C . GLN A 1 97 ? -12.527 8.833 8.582 1.00 95.56 97 GLN A C 1
ATOM 762 O O . GLN A 1 97 ? -13.477 9.042 9.335 1.00 95.56 97 GLN A O 1
ATOM 767 N N . LEU A 1 98 ? -11.758 7.742 8.673 1.00 96.12 98 LEU A N 1
ATOM 768 C CA . LEU A 1 98 ? -12.008 6.660 9.624 1.00 96.12 98 LEU A CA 1
ATOM 769 C C . LEU A 1 98 ? -12.118 7.163 11.070 1.00 96.12 98 LEU A C 1
ATOM 771 O O . LEU A 1 98 ? -11.335 8.008 11.526 1.00 96.12 98 LEU A O 1
ATOM 775 N N . SER A 1 99 ? -13.076 6.619 11.810 1.00 94.94 99 SER A N 1
ATOM 776 C CA . SER A 1 99 ? -13.316 6.932 13.210 1.00 94.94 99 SER A CA 1
ATOM 777 C C . SER A 1 99 ? -13.839 5.711 13.954 1.00 94.94 99 SER A C 1
ATOM 779 O O . SER A 1 99 ? -14.811 5.081 13.544 1.00 94.94 99 SER A O 1
ATOM 781 N N . PHE A 1 100 ? -13.198 5.414 15.080 1.00 96.06 100 PHE A N 1
ATOM 782 C CA . PHE A 1 100 ? -13.625 4.410 16.040 1.00 96.06 100 PHE A CA 1
ATOM 783 C C . PHE A 1 100 ? -13.213 4.866 17.439 1.00 96.06 100 PHE A C 1
ATOM 785 O O . PHE A 1 100 ? -12.063 5.249 17.665 1.00 96.06 100 PHE A O 1
ATOM 792 N N . ASN A 1 101 ? -14.144 4.825 18.393 1.00 91.44 101 ASN A N 1
ATOM 793 C CA . ASN A 1 101 ? -13.896 5.313 19.754 1.00 91.44 101 ASN A CA 1
ATOM 794 C C . ASN A 1 101 ? -12.820 4.503 20.502 1.00 91.44 101 ASN A C 1
ATOM 796 O O . ASN A 1 101 ? -12.188 5.039 21.412 1.00 91.44 101 ASN A O 1
ATOM 800 N N . GLY A 1 102 ? -12.604 3.236 20.132 1.00 89.44 102 GLY A N 1
ATOM 801 C CA . GLY A 1 102 ? -11.583 2.380 20.743 1.00 89.44 102 GLY A CA 1
ATOM 802 C C . GLY A 1 102 ? -10.160 2.605 20.213 1.00 89.44 102 GLY A C 1
ATOM 803 O O . GLY A 1 102 ? -9.205 2.187 20.864 1.00 89.44 102 GLY A O 1
ATOM 804 N N . ASP A 1 103 ? -9.968 3.335 19.105 1.00 91.94 103 ASP A N 1
ATOM 805 C CA . ASP A 1 103 ? -8.634 3.767 18.650 1.00 91.94 103 ASP A CA 1
ATOM 806 C C . ASP A 1 103 ? -8.223 5.051 19.385 1.00 91.94 103 ASP A C 1
ATOM 808 O O . ASP A 1 103 ? -8.214 6.165 18.849 1.00 91.94 103 ASP A O 1
ATOM 812 N N . SER A 1 104 ? -7.930 4.903 20.677 1.00 77.50 104 SER A N 1
ATOM 813 C CA . SER A 1 104 ? -7.571 6.016 21.553 1.00 77.50 104 SER A CA 1
ATOM 814 C C . SER A 1 104 ? -6.349 6.770 21.015 1.00 77.50 104 SER A C 1
ATOM 816 O O . SER A 1 104 ? -5.234 6.246 20.996 1.00 77.50 104 SER A O 1
ATOM 818 N N . LYS A 1 105 ? -6.548 8.049 20.660 1.00 87.62 105 LYS A N 1
ATOM 819 C CA . LYS A 1 105 ? -5.567 8.941 19.999 1.00 87.62 105 LYS A CA 1
ATOM 820 C C . LYS A 1 105 ? -5.294 8.620 18.520 1.00 87.62 105 LYS A C 1
ATOM 822 O O . LYS A 1 105 ? -4.306 9.119 17.982 1.00 87.62 105 LYS A O 1
ATOM 827 N N . SER A 1 106 ? -6.159 7.837 17.874 1.00 93.00 106 SER A N 1
ATOM 828 C CA . SER A 1 106 ? -6.092 7.509 16.444 1.00 93.00 106 SER A CA 1
ATOM 829 C C . SER A 1 106 ? -4.760 6.876 16.035 1.00 93.00 106 SER A C 1
ATOM 831 O O . SER A 1 106 ? -4.214 7.205 14.987 1.00 93.00 106 SER A O 1
ATOM 833 N N . LYS A 1 107 ? -4.173 6.033 16.892 1.00 95.25 107 LYS A N 1
ATOM 834 C CA . LYS A 1 107 ? -2.827 5.493 16.667 1.00 95.25 107 LYS A CA 1
ATOM 835 C C . LYS A 1 107 ? -2.798 4.562 15.465 1.00 95.25 107 LYS A C 1
ATOM 837 O O . LYS A 1 107 ? -1.917 4.720 14.624 1.00 95.25 107 LYS A O 1
ATOM 842 N N . LEU A 1 108 ? -3.750 3.630 15.388 1.00 95.25 108 LEU A N 1
ATOM 843 C CA . LEU A 1 108 ? -3.810 2.678 14.283 1.00 95.25 108 LEU A CA 1
ATOM 844 C C . LEU A 1 108 ? -4.100 3.414 12.970 1.00 95.25 108 LEU A C 1
ATOM 846 O O . LEU A 1 108 ? -3.361 3.255 12.001 1.00 95.25 108 LEU A O 1
ATOM 850 N N . LYS A 1 109 ? -5.092 4.315 12.976 1.00 96.56 109 LYS A N 1
ATOM 851 C CA . LYS A 1 109 ? -5.390 5.184 11.826 1.00 96.56 109 LYS A CA 1
ATOM 852 C C . LYS A 1 109 ? -4.188 6.005 11.372 1.00 96.56 109 LYS A C 1
ATOM 854 O O . LYS A 1 109 ? -3.911 6.065 10.181 1.00 96.56 109 LYS A O 1
ATOM 859 N N . ASN A 1 110 ? -3.475 6.652 12.291 1.00 97.44 110 ASN A N 1
ATOM 860 C CA . ASN A 1 110 ? -2.322 7.477 11.931 1.00 97.44 110 ASN A CA 1
ATOM 861 C C . ASN A 1 110 ? -1.169 6.626 11.381 1.00 97.44 110 ASN A C 1
ATOM 863 O O . ASN A 1 110 ? -0.468 7.082 10.483 1.00 97.44 110 ASN A O 1
ATOM 867 N N . GLY A 1 111 ? -0.996 5.396 11.877 1.00 96.00 111 GLY A N 1
ATOM 868 C CA . GLY A 1 111 ? -0.075 4.420 11.294 1.00 96.00 111 GLY A CA 1
ATOM 869 C C . GLY A 1 111 ? -0.446 4.068 9.854 1.00 96.00 111 GLY A C 1
ATOM 870 O O . GLY A 1 111 ? 0.398 4.161 8.970 1.00 96.00 111 GLY A O 1
ATOM 871 N N . ALA A 1 112 ? -1.723 3.764 9.604 1.00 95.69 112 ALA A N 1
ATOM 872 C CA . ALA A 1 112 ? -2.222 3.475 8.260 1.00 95.69 112 ALA A CA 1
ATOM 873 C C . ALA A 1 112 ? -2.037 4.666 7.308 1.00 95.69 112 ALA A C 1
ATOM 875 O O . ALA A 1 112 ? -1.555 4.501 6.194 1.00 95.69 112 ALA A O 1
ATOM 876 N N . ILE A 1 113 ? -2.362 5.883 7.760 1.00 97.56 113 ILE A N 1
ATOM 877 C CA . ILE A 1 113 ? -2.148 7.117 6.990 1.00 97.56 113 ILE A CA 1
ATOM 878 C C . ILE A 1 113 ? -0.669 7.284 6.639 1.00 97.56 113 ILE A C 1
ATOM 880 O O . ILE A 1 113 ? -0.365 7.592 5.494 1.00 97.56 113 ILE A O 1
ATOM 884 N N . LYS A 1 114 ? 0.246 7.048 7.586 1.00 97.19 114 LYS A N 1
ATOM 885 C CA . LYS A 1 114 ? 1.692 7.154 7.347 1.00 97.19 114 LYS A CA 1
ATOM 886 C C . LYS A 1 114 ? 2.169 6.170 6.271 1.00 97.19 114 LYS A C 1
ATOM 888 O O . LYS A 1 114 ? 2.966 6.560 5.423 1.00 97.19 114 LYS A O 1
ATOM 893 N N . LEU A 1 115 ? 1.670 4.931 6.287 1.00 94.69 115 LEU A N 1
ATOM 894 C CA . LEU A 1 115 ? 1.978 3.929 5.261 1.00 94.69 115 LEU A CA 1
ATOM 895 C C . LEU A 1 115 ? 1.422 4.347 3.888 1.00 94.69 115 LEU A C 1
ATOM 897 O O . LEU A 1 115 ? 2.136 4.332 2.891 1.00 94.69 115 LEU A O 1
ATOM 901 N N . LEU A 1 116 ? 0.175 4.822 3.841 1.00 95.88 116 LEU A N 1
ATOM 902 C CA . LEU A 1 116 ? -0.453 5.295 2.604 1.00 95.88 116 LEU A CA 1
ATOM 903 C C . LEU A 1 116 ? 0.220 6.553 2.036 1.00 95.88 116 LEU A C 1
ATOM 905 O O . LEU A 1 116 ? 0.321 6.692 0.824 1.00 95.88 116 LEU A O 1
ATOM 909 N N . GLU A 1 117 ? 0.702 7.464 2.883 1.00 97.50 117 GLU A N 1
ATOM 910 C CA . GLU A 1 117 ? 1.484 8.635 2.458 1.00 97.50 117 GLU A CA 1
ATOM 911 C C . GLU A 1 117 ? 2.858 8.236 1.907 1.00 97.50 117 GLU A C 1
ATOM 913 O O . GLU A 1 117 ? 3.356 8.869 0.974 1.00 97.50 117 GLU A O 1
ATOM 918 N N . PHE A 1 118 ? 3.464 7.174 2.444 1.00 96.00 118 PHE A N 1
ATOM 919 C CA . PHE A 1 118 ? 4.666 6.589 1.860 1.00 96.00 118 PHE A CA 1
ATOM 920 C C . PHE A 1 118 ? 4.384 6.007 0.472 1.00 96.00 118 PHE A C 1
ATOM 922 O O . PHE A 1 118 ? 5.103 6.348 -0.465 1.00 96.00 118 PHE A O 1
ATOM 929 N N . TYR A 1 119 ? 3.312 5.225 0.310 1.00 94.19 119 TYR A N 1
ATOM 930 C CA . TYR A 1 119 ? 2.914 4.714 -1.003 1.00 94.19 119 TYR A CA 1
ATOM 931 C C . TYR A 1 119 ? 2.593 5.835 -1.988 1.00 94.19 119 TYR A C 1
ATOM 933 O O . TYR A 1 119 ? 3.071 5.798 -3.116 1.00 94.19 119 TYR A O 1
ATOM 941 N N . ASP A 1 120 ? 1.879 6.878 -1.564 1.00 96.56 120 ASP A N 1
ATOM 942 C CA . ASP A 1 120 ? 1.602 8.039 -2.414 1.00 96.56 120 ASP A CA 1
ATOM 943 C C . ASP A 1 120 ? 2.910 8.678 -2.895 1.00 96.56 120 ASP A C 1
ATOM 945 O O . ASP A 1 120 ? 3.099 8.895 -4.090 1.00 96.56 120 ASP A O 1
ATOM 949 N N . LYS A 1 121 ? 3.874 8.895 -1.996 1.00 96.38 121 LYS A N 1
ATOM 950 C CA . LYS A 1 121 ? 5.189 9.416 -2.379 1.00 96.38 121 LYS A CA 1
ATOM 951 C C . LYS A 1 121 ? 5.892 8.494 -3.383 1.00 96.38 121 LYS A C 1
ATOM 953 O O . LYS A 1 121 ? 6.351 8.984 -4.411 1.00 96.38 121 LYS A O 1
ATOM 958 N N . VAL A 1 122 ? 5.978 7.201 -3.085 1.00 94.19 122 VAL A N 1
ATOM 959 C CA . VAL A 1 122 ? 6.741 6.223 -3.874 1.00 94.19 122 VAL A CA 1
ATOM 960 C C . VAL A 1 122 ? 6.156 6.036 -5.274 1.00 94.19 122 VAL A C 1
ATOM 962 O O . VAL A 1 122 ? 6.887 6.035 -6.268 1.00 94.19 122 VAL A O 1
ATOM 965 N N . PHE A 1 123 ? 4.831 5.964 -5.384 1.00 93.31 123 PHE A N 1
ATOM 966 C CA . PHE A 1 123 ? 4.153 5.773 -6.664 1.00 93.31 123 PHE A CA 1
ATOM 967 C C . PHE A 1 123 ? 4.099 7.021 -7.543 1.00 93.31 123 PHE A C 1
ATOM 969 O O . PHE A 1 123 ? 4.018 6.894 -8.763 1.00 93.31 123 PHE A O 1
ATOM 976 N N . ASN A 1 124 ? 4.180 8.217 -6.957 1.00 95.31 124 ASN A N 1
ATOM 977 C CA . ASN A 1 124 ? 4.240 9.475 -7.708 1.00 95.31 124 ASN A CA 1
ATOM 978 C C . ASN A 1 124 ? 5.679 9.940 -8.006 1.00 95.31 124 ASN A C 1
ATOM 980 O O . ASN A 1 124 ? 5.853 11.002 -8.594 1.00 95.31 124 ASN A O 1
ATOM 984 N N . ASN A 1 125 ? 6.718 9.212 -7.577 1.00 95.75 125 ASN A N 1
ATOM 985 C CA . ASN A 1 125 ? 8.109 9.597 -7.845 1.00 95.75 125 ASN A CA 1
ATOM 986 C C . ASN A 1 125 ? 8.958 8.396 -8.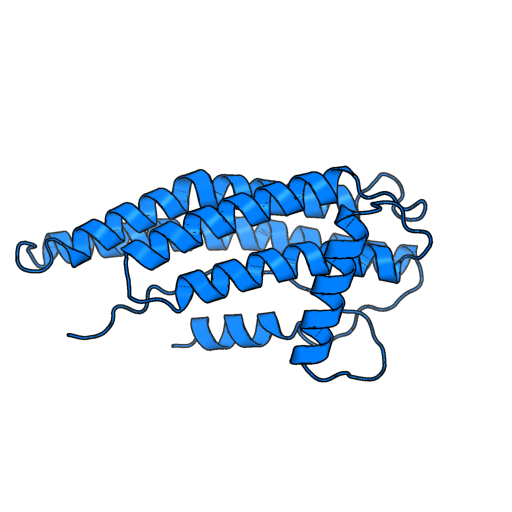282 1.00 95.75 125 ASN A C 1
ATOM 988 O O . ASN A 1 125 ? 9.326 8.276 -9.450 1.00 95.75 125 ASN A O 1
ATOM 992 N N . GLU A 1 126 ? 9.293 7.504 -7.351 1.00 93.06 126 GLU A N 1
ATOM 993 C CA . GLU A 1 126 ? 10.204 6.383 -7.577 1.00 93.06 126 GLU A CA 1
ATOM 994 C C . GLU A 1 126 ? 9.692 5.413 -8.659 1.00 93.06 126 GLU A C 1
ATOM 996 O O . GLU A 1 126 ? 10.464 5.033 -9.543 1.00 93.06 126 GLU A O 1
ATOM 1001 N N . TYR A 1 127 ? 8.399 5.074 -8.662 1.00 89.81 127 TYR A N 1
ATOM 1002 C CA . TYR A 1 127 ? 7.817 4.176 -9.672 1.00 89.81 127 TYR A CA 1
ATOM 1003 C C . TYR A 1 127 ? 7.571 4.849 -11.029 1.00 89.81 127 TYR A C 1
ATOM 1005 O O . TYR A 1 127 ? 7.702 4.187 -12.057 1.00 89.81 127 TYR A O 1
ATOM 1013 N N . GLU A 1 128 ? 7.309 6.160 -11.078 1.00 92.94 128 GLU A N 1
ATOM 1014 C CA . GLU A 1 128 ? 7.301 6.889 -12.358 1.00 92.94 128 GLU A CA 1
ATOM 1015 C C . GLU A 1 128 ? 8.688 6.861 -13.002 1.00 92.94 128 GLU A C 1
ATOM 1017 O O . GLU A 1 128 ? 8.834 6.606 -14.199 1.00 92.94 128 GLU A O 1
ATOM 1022 N N . LYS A 1 129 ? 9.734 7.059 -12.191 1.00 94.00 129 LYS A N 1
ATOM 1023 C CA . LYS A 1 129 ? 11.115 6.949 -12.655 1.00 94.00 129 LYS A CA 1
ATOM 1024 C C . LYS A 1 129 ? 11.436 5.533 -13.133 1.00 94.00 129 LYS A C 1
ATOM 1026 O O . LYS A 1 129 ? 12.070 5.384 -14.175 1.00 94.00 129 LYS A O 1
ATOM 1031 N N . LEU A 1 130 ? 10.992 4.509 -12.405 1.00 89.44 130 LEU A N 1
ATOM 1032 C CA . LEU A 1 130 ? 11.160 3.116 -12.812 1.00 89.44 130 LEU A CA 1
ATOM 1033 C C . LEU A 1 130 ? 10.483 2.859 -14.168 1.00 89.44 130 LEU A C 1
ATOM 1035 O O . LEU A 1 130 ? 11.118 2.288 -15.050 1.00 89.44 130 LEU A O 1
ATOM 1039 N N . MET A 1 131 ? 9.269 3.371 -14.389 1.00 89.19 131 MET A N 1
ATOM 1040 C CA . MET A 1 131 ? 8.580 3.253 -15.680 1.00 89.19 131 MET A CA 1
ATOM 1041 C C . MET A 1 131 ? 9.341 3.893 -16.843 1.00 89.19 131 MET A C 1
ATOM 1043 O O . MET A 1 131 ? 9.377 3.323 -17.932 1.00 89.19 131 MET A O 1
ATOM 1047 N N . LEU A 1 132 ? 9.990 5.040 -16.628 1.00 90.94 132 LEU A N 1
ATOM 1048 C CA . LEU A 1 132 ? 10.827 5.660 -17.660 1.00 90.94 132 LEU A CA 1
ATOM 1049 C C . LEU A 1 132 ? 12.038 4.786 -18.023 1.00 90.94 132 LEU A C 1
ATOM 1051 O O . LEU A 1 132 ? 12.410 4.712 -19.192 1.00 90.94 132 LEU A O 1
ATOM 1055 N N . LEU A 1 133 ? 12.645 4.109 -17.043 1.00 89.00 133 LEU A N 1
ATOM 1056 C CA . LEU A 1 133 ? 13.763 3.186 -17.276 1.00 89.00 133 LEU A CA 1
ATOM 1057 C C . LEU A 1 133 ? 13.304 1.922 -18.023 1.00 89.00 133 LEU A C 1
ATOM 1059 O O . LEU A 1 133 ? 13.986 1.460 -18.936 1.00 89.00 133 LEU A O 1
ATOM 1063 N N . VAL A 1 134 ? 12.124 1.398 -17.683 1.00 84.75 134 VAL A N 1
ATOM 1064 C CA . VAL A 1 134 ? 11.484 0.273 -18.387 1.00 84.75 134 VAL A CA 1
ATOM 1065 C C . VAL A 1 134 ? 11.195 0.615 -19.849 1.00 84.75 134 VAL A C 1
ATOM 1067 O O . VAL A 1 134 ? 11.487 -0.176 -20.749 1.00 84.75 134 VAL A O 1
ATOM 1070 N N . GLU A 1 135 ? 10.670 1.814 -20.096 1.00 86.31 135 GLU A N 1
ATOM 1071 C CA . GLU A 1 135 ? 10.400 2.317 -21.440 1.00 86.31 135 GLU A CA 1
ATOM 1072 C C . GLU A 1 135 ? 11.673 2.457 -22.274 1.00 86.31 135 GLU A C 1
ATOM 1074 O O . GLU A 1 135 ? 11.698 2.006 -23.420 1.00 86.31 135 GLU A O 1
ATOM 1079 N N . GLN A 1 136 ? 12.739 3.012 -21.688 1.00 85.25 136 GLN A N 1
ATOM 1080 C CA . GLN A 1 136 ? 14.046 3.090 -22.340 1.00 85.25 136 GLN A CA 1
ATOM 1081 C C . GLN A 1 136 ? 14.510 1.703 -22.782 1.00 85.25 136 GLN A C 1
ATOM 1083 O O . GLN A 1 136 ? 14.784 1.504 -23.962 1.00 85.25 136 GLN A O 1
ATOM 1088 N N . LEU A 1 137 ? 14.510 0.723 -21.871 1.00 79.88 137 LEU A N 1
ATOM 1089 C CA . LEU A 1 137 ? 14.952 -0.642 -22.170 1.00 79.88 137 LEU A CA 1
ATOM 1090 C C . LEU A 1 137 ? 14.146 -1.332 -23.272 1.00 79.88 137 LEU A C 1
ATOM 1092 O O . LEU A 1 137 ? 14.671 -2.243 -23.907 1.00 79.88 137 LEU A O 1
ATOM 1096 N N . THR A 1 138 ? 12.898 -0.927 -23.495 1.00 77.69 138 THR A N 1
ATOM 1097 C CA . THR A 1 138 ? 11.992 -1.628 -24.412 1.00 77.69 138 THR A CA 1
ATOM 1098 C C . THR A 1 138 ? 11.927 -0.979 -25.786 1.00 77.69 138 THR A C 1
ATOM 1100 O O . THR A 1 138 ? 11.944 -1.688 -26.791 1.00 77.69 138 THR A O 1
ATOM 1103 N N . ASN A 1 139 ? 11.917 0.353 -25.857 1.00 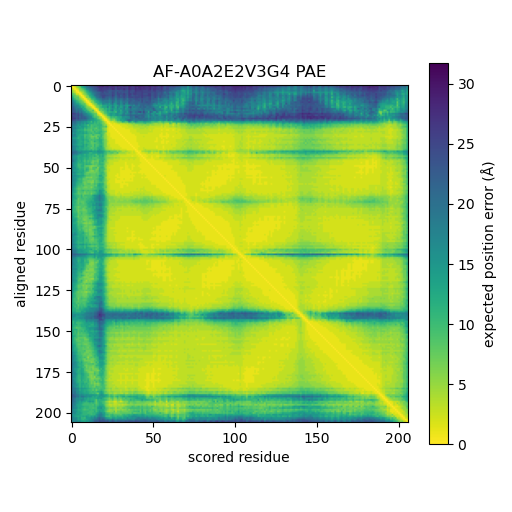76.25 139 ASN A N 1
ATOM 1104 C CA . ASN A 1 139 ? 11.856 1.075 -27.130 1.00 76.25 139 ASN A CA 1
ATOM 1105 C C . ASN A 1 139 ? 13.211 1.113 -27.852 1.00 76.25 139 ASN A C 1
ATOM 1107 O O . ASN A 1 139 ? 13.248 1.080 -29.080 1.00 76.25 139 ASN A O 1
ATOM 1111 N N . ASP A 1 140 ? 14.312 1.118 -27.096 1.00 70.50 140 ASP A N 1
ATOM 1112 C CA . ASP A 1 140 ? 15.670 1.300 -27.618 1.00 70.50 140 ASP A CA 1
ATOM 1113 C C . ASP A 1 140 ? 16.559 0.054 -27.418 1.00 70.50 140 ASP A C 1
ATOM 1115 O O . ASP A 1 140 ? 17.783 0.125 -27.549 1.00 70.50 140 ASP A O 1
ATOM 1119 N N .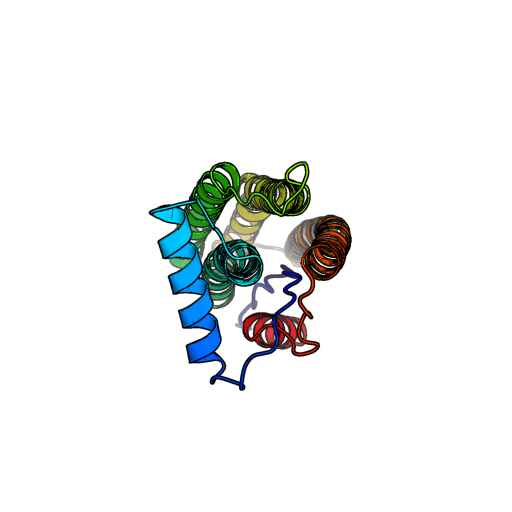 ALA A 1 141 ? 15.953 -1.110 -27.139 1.00 64.00 141 ALA A N 1
ATOM 1120 C CA . ALA A 1 141 ? 16.624 -2.354 -26.736 1.00 64.00 141 ALA A CA 1
ATOM 1121 C C . ALA A 1 141 ? 17.801 -2.776 -27.639 1.00 64.00 141 ALA A C 1
ATOM 1123 O O . ALA A 1 141 ? 18.807 -3.291 -27.156 1.00 64.00 141 ALA A O 1
ATOM 1124 N N . GLU A 1 142 ? 17.689 -2.562 -28.954 1.00 68.19 142 GLU A N 1
ATOM 1125 C CA . GLU A 1 142 ? 18.717 -2.942 -29.937 1.00 68.19 142 GLU A CA 1
ATOM 1126 C C . GLU A 1 142 ? 19.865 -1.923 -30.060 1.00 68.19 142 GLU A C 1
ATOM 1128 O O . GLU A 1 142 ? 20.862 -2.192 -30.731 1.00 68.19 142 GLU A O 1
ATOM 1133 N N . SER A 1 143 ? 19.733 -0.754 -29.428 1.00 75.88 143 SER A N 1
ATOM 1134 C CA . SER A 1 143 ? 20.691 0.354 -29.518 1.00 75.88 143 SER A CA 1
ATOM 1135 C C . SER A 1 143 ? 21.632 0.466 -28.318 1.00 75.88 143 SER A C 1
ATOM 1137 O O . SER A 1 143 ? 22.661 1.134 -28.423 1.00 75.88 143 SER A O 1
ATOM 1139 N N . PHE A 1 144 ? 21.321 -0.213 -27.211 1.00 81.31 144 PHE A N 1
ATOM 1140 C CA . PHE A 1 144 ? 22.151 -0.181 -26.014 1.00 81.31 144 PHE A CA 1
ATOM 1141 C C . PHE A 1 144 ? 23.386 -1.064 -26.138 1.00 81.31 144 PHE A C 1
ATOM 1143 O O . PHE A 1 144 ? 23.343 -2.220 -26.565 1.00 81.31 144 PHE A O 1
ATOM 1150 N N . THR A 1 145 ? 24.500 -0.528 -25.661 1.00 86.00 145 THR A N 1
ATOM 1151 C CA . THR A 1 145 ? 25.659 -1.322 -25.272 1.00 86.00 145 THR A CA 1
ATOM 1152 C C . THR A 1 145 ? 25.355 -2.142 -24.013 1.00 86.00 145 THR A C 1
ATOM 1154 O O . THR A 1 145 ? 24.470 -1.818 -23.219 1.00 86.00 145 THR A O 1
ATOM 1157 N N . GLU A 1 146 ? 26.132 -3.203 -23.791 1.00 84.81 146 GLU A N 1
ATOM 1158 C CA . GLU A 1 146 ? 26.040 -4.010 -22.566 1.00 84.81 146 GLU A CA 1
ATOM 1159 C C . GLU A 1 146 ? 26.244 -3.158 -21.297 1.00 84.81 146 GLU A C 1
ATOM 1161 O O . GLU A 1 146 ? 25.550 -3.352 -20.300 1.00 84.81 146 GLU A O 1
ATOM 1166 N N . GLU A 1 147 ? 27.144 -2.170 -21.345 1.00 87.31 147 GLU A N 1
ATOM 1167 C CA . GLU A 1 147 ? 27.409 -1.256 -20.227 1.00 87.31 147 GLU A CA 1
ATOM 1168 C C . GLU A 1 147 ? 26.200 -0.367 -19.896 1.00 87.31 147 GLU A C 1
ATOM 1170 O O . GLU A 1 147 ? 25.876 -0.182 -18.721 1.00 87.31 147 GLU A O 1
ATOM 1175 N N . GLU A 1 148 ? 25.501 0.150 -20.909 1.00 87.25 148 GLU A N 1
ATOM 1176 C CA . GLU A 1 148 ? 24.300 0.971 -20.711 1.00 87.25 148 GLU A CA 1
ATOM 1177 C C . GLU A 1 148 ? 23.150 0.147 -20.127 1.00 87.25 148 GLU A C 1
ATOM 1179 O O . GLU A 1 148 ? 22.509 0.583 -19.169 1.00 87.25 148 GLU A O 1
ATOM 1184 N N . TYR A 1 149 ? 22.949 -1.076 -20.627 1.00 83.75 149 TYR A N 1
ATOM 1185 C CA . TYR A 1 149 ? 21.955 -1.997 -20.077 1.00 83.75 149 TYR A CA 1
ATOM 1186 C C . TYR A 1 149 ? 22.220 -2.291 -18.592 1.00 83.75 149 TYR A C 1
ATOM 1188 O O . TYR A 1 149 ? 21.316 -2.194 -17.759 1.00 83.75 149 TYR A O 1
ATOM 1196 N N . ILE A 1 150 ? 23.473 -2.603 -18.237 1.00 85.69 150 ILE A N 1
ATOM 1197 C CA . ILE A 1 150 ? 23.875 -2.846 -16.844 1.00 85.69 150 ILE A CA 1
ATOM 1198 C C . ILE A 1 150 ? 23.637 -1.601 -15.983 1.00 85.69 150 ILE A C 1
ATOM 1200 O O . ILE A 1 150 ? 23.142 -1.721 -14.862 1.00 85.69 150 ILE A O 1
ATOM 1204 N N . SER A 1 151 ? 23.960 -0.407 -16.487 1.00 88.25 151 SER A N 1
ATOM 1205 C CA . SER A 1 151 ? 23.748 0.842 -15.752 1.00 88.25 151 SER A CA 1
ATOM 1206 C C . SER A 1 151 ? 22.270 1.076 -15.431 1.00 88.25 151 SER A C 1
ATOM 1208 O O . SER A 1 151 ? 21.949 1.409 -14.289 1.00 88.25 151 SER A O 1
ATOM 1210 N N . ILE A 1 152 ? 21.374 0.868 -16.401 1.00 86.12 152 ILE A N 1
ATOM 1211 C CA . ILE A 1 152 ? 19.925 1.021 -16.202 1.00 86.12 152 ILE A CA 1
ATOM 1212 C C . ILE A 1 152 ? 19.412 -0.010 -15.190 1.00 86.12 152 ILE A C 1
ATOM 1214 O O . ILE A 1 152 ? 18.720 0.351 -14.238 1.00 86.12 152 ILE A O 1
ATOM 1218 N N . ALA A 1 153 ? 19.812 -1.278 -15.328 1.00 83.44 153 ALA A N 1
ATOM 1219 C CA . ALA A 1 153 ? 19.419 -2.334 -14.397 1.00 83.44 153 ALA A CA 1
ATOM 1220 C C . ALA A 1 153 ? 19.876 -2.043 -12.952 1.00 83.44 153 ALA A C 1
ATOM 1222 O O . ALA A 1 153 ? 19.117 -2.245 -12.005 1.00 83.44 153 ALA A O 1
ATOM 1223 N N . LEU A 1 154 ? 21.094 -1.516 -12.768 1.00 86.06 154 LEU A N 1
ATOM 1224 C CA . LEU A 1 154 ? 21.598 -1.101 -11.453 1.00 86.06 154 LEU A CA 1
ATOM 1225 C C . LEU A 1 154 ? 20.827 0.089 -10.874 1.00 86.06 154 LEU A C 1
ATOM 1227 O O . LEU A 1 154 ? 20.690 0.196 -9.655 1.00 86.06 154 LEU A O 1
ATOM 1231 N N . GLU A 1 155 ? 20.358 1.008 -11.715 1.00 89.81 155 GLU A N 1
ATOM 1232 C CA . GLU A 1 155 ? 19.535 2.130 -11.270 1.00 89.81 155 GLU A CA 1
ATOM 1233 C C . GLU A 1 155 ? 18.146 1.669 -10.819 1.00 89.81 155 GLU A C 1
ATOM 1235 O O . GLU A 1 155 ? 17.704 2.072 -9.743 1.00 89.81 155 GLU A O 1
ATOM 1240 N N . MET A 1 156 ? 17.509 0.772 -11.578 1.00 85.62 156 MET A N 1
ATOM 1241 C CA . MET A 1 156 ? 16.246 0.139 -11.184 1.00 85.62 156 MET A CA 1
ATOM 1242 C C . MET A 1 156 ? 16.393 -0.609 -9.853 1.00 85.62 156 MET A C 1
ATOM 1244 O O . MET A 1 156 ? 15.603 -0.387 -8.938 1.00 85.62 156 MET A O 1
ATOM 1248 N N . GLY A 1 157 ? 17.449 -1.419 -9.707 1.00 80.88 157 GLY A N 1
ATOM 1249 C CA . GLY A 1 157 ? 17.729 -2.156 -8.471 1.00 80.88 157 GLY A CA 1
ATOM 1250 C C . GLY A 1 157 ? 17.887 -1.243 -7.252 1.00 80.88 157 GLY A C 1
ATOM 1251 O O . GLY A 1 157 ? 17.296 -1.500 -6.213 1.00 80.88 157 GLY A O 1
ATOM 1252 N N . LYS A 1 158 ? 18.589 -0.109 -7.385 1.00 89.06 158 LYS A N 1
ATOM 1253 C CA . LYS A 1 158 ? 18.731 0.867 -6.287 1.00 89.06 158 LYS A CA 1
ATOM 1254 C C . LYS A 1 158 ? 17.406 1.487 -5.851 1.00 89.06 158 LYS A C 1
ATOM 1256 O O . LYS A 1 158 ? 17.236 1.755 -4.665 1.00 89.06 158 LYS A O 1
ATOM 1261 N N . ILE A 1 159 ? 16.513 1.778 -6.799 1.00 86.75 159 ILE A N 1
ATOM 1262 C CA . ILE A 1 159 ? 15.184 2.319 -6.488 1.00 86.75 159 ILE A CA 1
ATOM 1263 C C . ILE A 1 159 ? 14.405 1.286 -5.670 1.00 86.75 159 ILE A C 1
ATOM 1265 O O . ILE A 1 159 ? 13.905 1.609 -4.595 1.00 86.75 159 ILE A O 1
ATOM 1269 N N . ILE A 1 160 ? 14.377 0.044 -6.154 1.00 83.12 160 ILE A N 1
ATOM 1270 C CA . ILE A 1 160 ? 13.697 -1.085 -5.516 1.00 83.12 160 ILE A CA 1
ATOM 1271 C C . ILE A 1 160 ? 14.243 -1.344 -4.105 1.00 83.12 160 ILE A C 1
ATOM 1273 O O . ILE A 1 160 ? 13.467 -1.414 -3.152 1.00 83.12 160 ILE A O 1
ATOM 1277 N N . ASP A 1 161 ? 15.565 -1.430 -3.953 1.00 83.88 161 ASP A N 1
ATOM 1278 C CA . ASP A 1 161 ? 16.215 -1.679 -2.664 1.00 83.88 161 ASP A CA 1
ATOM 1279 C C . ASP A 1 161 ? 15.870 -0.585 -1.646 1.00 83.88 161 ASP A C 1
ATOM 1281 O O . ASP A 1 161 ? 15.547 -0.875 -0.493 1.00 83.88 161 ASP A O 1
ATOM 1285 N N . GLN A 1 162 ? 15.914 0.684 -2.068 1.00 88.50 162 GLN A N 1
ATOM 1286 C CA . GLN A 1 162 ? 15.626 1.810 -1.183 1.00 88.50 162 GLN A CA 1
ATOM 1287 C C . GLN A 1 162 ? 14.160 1.820 -0.740 1.00 88.50 162 GLN A C 1
ATOM 1289 O O . GLN A 1 162 ? 13.892 1.979 0.451 1.00 88.50 162 GLN A O 1
ATOM 1294 N N . VAL A 1 163 ? 13.224 1.614 -1.675 1.00 86.81 163 VAL A N 1
ATOM 1295 C CA . VAL A 1 163 ? 11.793 1.497 -1.361 1.00 86.81 163 VAL A CA 1
ATOM 1296 C C . VAL A 1 163 ? 11.558 0.347 -0.385 1.00 86.81 163 VAL A C 1
ATOM 1298 O O . VAL A 1 163 ? 10.893 0.550 0.625 1.00 86.81 163 VAL A O 1
ATOM 1301 N N . SER A 1 164 ? 12.165 -0.817 -0.626 1.00 83.00 164 SER A N 1
ATOM 1302 C CA . SER A 1 164 ? 11.977 -2.009 0.213 1.00 83.00 164 SER A CA 1
ATOM 1303 C C . SER A 1 164 ? 12.481 -1.800 1.647 1.00 83.00 164 SER A C 1
ATOM 1305 O O . SER A 1 164 ? 11.841 -2.219 2.612 1.00 83.00 164 SER A O 1
ATOM 1307 N N . VAL A 1 165 ? 13.630 -1.134 1.817 1.00 87.19 165 VAL A N 1
ATOM 1308 C CA . VAL A 1 165 ? 14.173 -0.810 3.147 1.00 87.19 165 VAL A CA 1
ATOM 1309 C C . VAL A 1 165 ? 13.259 0.159 3.895 1.00 87.19 165 VAL A C 1
ATOM 1311 O O . VAL A 1 165 ? 12.994 -0.048 5.082 1.00 87.19 165 VAL A O 1
ATOM 1314 N N . ASP A 1 166 ? 12.788 1.205 3.218 1.00 88.81 166 ASP A N 1
ATOM 1315 C CA . ASP A 1 166 ? 11.937 2.226 3.829 1.00 88.81 166 ASP A CA 1
ATOM 1316 C C . ASP A 1 166 ? 10.548 1.671 4.178 1.00 88.81 16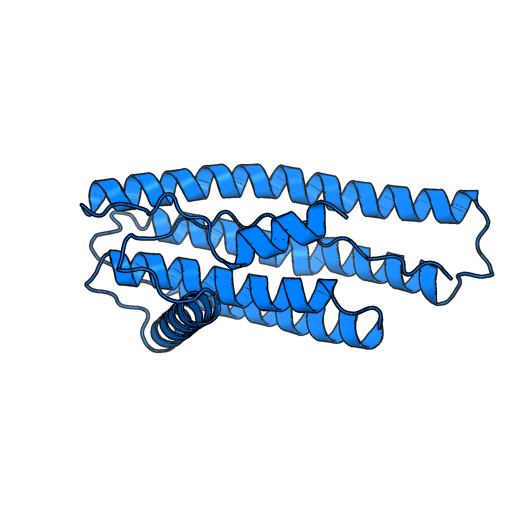6 ASP A C 1
ATOM 1318 O O . ASP A 1 166 ? 10.034 1.945 5.267 1.00 88.81 166 ASP A O 1
ATOM 1322 N N . GLU A 1 167 ? 9.976 0.844 3.300 1.00 86.31 167 GLU A N 1
ATOM 1323 C CA . GLU A 1 167 ? 8.705 0.153 3.520 1.00 86.31 167 GLU A CA 1
ATOM 1324 C C . GLU A 1 167 ? 8.776 -0.752 4.748 1.00 86.31 167 GLU A C 1
ATOM 1326 O O . GLU A 1 167 ? 7.967 -0.602 5.659 1.00 86.31 167 GLU A O 1
ATOM 1331 N N . ASN A 1 168 ? 9.797 -1.609 4.845 1.00 85.06 168 ASN A N 1
ATOM 1332 C CA . ASN A 1 168 ? 9.937 -2.563 5.949 1.00 85.06 168 ASN A CA 1
ATOM 1333 C C . ASN A 1 168 ? 9.939 -1.887 7.338 1.00 85.06 168 ASN A C 1
ATOM 1335 O O . ASN A 1 168 ? 9.436 -2.435 8.325 1.00 85.06 168 ASN A O 1
ATOM 1339 N N . ILE A 1 169 ? 10.487 -0.670 7.439 1.00 89.25 169 ILE A N 1
ATOM 1340 C CA . ILE A 1 169 ? 10.450 0.113 8.683 1.00 89.25 169 ILE A CA 1
ATOM 1341 C C . ILE A 1 169 ? 9.007 0.484 9.043 1.00 89.25 169 ILE A C 1
ATOM 1343 O O . ILE A 1 169 ? 8.612 0.347 10.205 1.00 89.25 169 ILE A O 1
ATOM 1347 N N . LEU A 1 170 ? 8.237 0.964 8.065 1.00 89.50 170 LEU A N 1
ATOM 1348 C CA . LEU A 1 170 ? 6.850 1.391 8.247 1.00 89.50 170 LEU A CA 1
ATOM 1349 C C . LEU A 1 170 ? 5.931 0.207 8.522 1.00 89.50 170 LEU A C 1
ATOM 1351 O O . LEU A 1 170 ? 5.111 0.279 9.434 1.00 89.50 170 LEU A O 1
ATOM 1355 N N . ASP A 1 171 ? 6.137 -0.886 7.807 1.00 84.88 171 ASP A N 1
ATOM 1356 C CA . ASP A 1 171 ? 5.462 -2.164 7.977 1.00 84.88 171 ASP A CA 1
ATOM 1357 C C . ASP A 1 171 ? 5.640 -2.730 9.381 1.00 84.88 171 ASP A C 1
ATOM 1359 O O . ASP A 1 171 ? 4.673 -3.029 10.084 1.00 84.88 171 ASP A O 1
ATOM 1363 N N . THR A 1 172 ? 6.887 -2.768 9.855 1.00 87.19 172 THR A N 1
ATOM 1364 C CA . THR A 1 172 ? 7.200 -3.206 11.217 1.00 87.19 172 THR A CA 1
ATOM 1365 C C . THR A 1 172 ? 6.560 -2.293 12.270 1.00 87.19 172 THR A C 1
ATOM 1367 O O . THR A 1 172 ? 6.161 -2.752 13.345 1.00 87.19 172 THR A O 1
ATOM 1370 N N . GLU A 1 173 ? 6.495 -0.983 12.018 1.00 90.88 173 GLU A N 1
ATOM 1371 C CA . GLU A 1 173 ? 5.792 -0.041 12.895 1.00 90.88 173 GLU A CA 1
ATOM 1372 C C . GLU A 1 173 ? 4.281 -0.290 12.890 1.00 90.88 173 GLU A C 1
ATOM 1374 O O . GLU A 1 173 ? 3.662 -0.316 13.955 1.00 90.88 173 GLU A O 1
ATOM 1379 N N . PHE A 1 174 ? 3.694 -0.486 11.712 1.00 91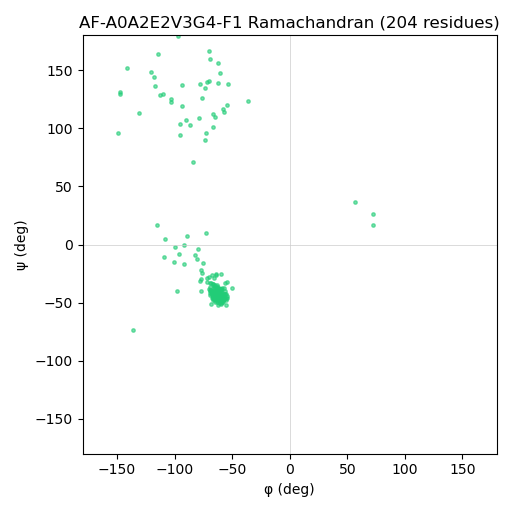.62 174 PHE A N 1
ATOM 1380 C CA . PHE A 1 174 ? 2.262 -0.670 11.534 1.00 91.62 174 PHE A CA 1
ATOM 1381 C C . PHE A 1 174 ? 1.772 -1.989 12.137 1.00 91.62 174 PHE A C 1
ATOM 1383 O O . PHE A 1 174 ? 0.799 -1.978 12.892 1.00 91.62 174 PHE A O 1
ATOM 1390 N N . ALA A 1 175 ? 2.503 -3.087 11.932 1.00 89.75 175 ALA A N 1
ATOM 1391 C CA . ALA A 1 175 ? 2.221 -4.380 12.550 1.00 89.75 175 ALA A CA 1
ATOM 1392 C C . ALA A 1 175 ? 2.134 -4.268 14.084 1.00 89.75 175 ALA A C 1
ATOM 1394 O O . ALA A 1 175 ? 1.159 -4.699 14.699 1.00 89.75 175 ALA A O 1
ATOM 1395 N N . LYS A 1 176 ? 3.083 -3.565 14.717 1.00 91.88 176 LYS A N 1
ATOM 1396 C CA . LYS A 1 176 ? 3.053 -3.306 16.171 1.00 91.88 176 LYS A CA 1
ATOM 1397 C C . LYS A 1 176 ? 1.848 -2.469 16.599 1.00 91.88 176 LYS A C 1
ATOM 1399 O O . LYS A 1 176 ? 1.337 -2.643 17.706 1.00 91.88 176 LYS A O 1
ATOM 1404 N N . LEU A 1 177 ? 1.410 -1.527 15.762 1.00 94.12 177 LEU A N 1
ATOM 1405 C CA . LEU A 1 177 ? 0.210 -0.734 16.029 1.00 94.12 177 LEU A CA 1
ATOM 1406 C C . LEU A 1 177 ? -1.054 -1.594 15.943 1.00 94.12 177 LEU A C 1
ATOM 1408 O O . LEU A 1 177 ? -1.919 -1.440 16.805 1.00 94.12 177 LEU A O 1
ATOM 1412 N N . GLN A 1 178 ? -1.143 -2.511 14.976 1.00 92.06 178 GLN A N 1
ATOM 1413 C CA . GLN A 1 178 ? -2.234 -3.484 14.876 1.00 92.06 178 GLN A CA 1
ATOM 1414 C C . GLN A 1 178 ? -2.260 -4.431 16.077 1.00 92.06 178 GLN A C 1
ATOM 1416 O O . GLN A 1 178 ? -3.306 -4.579 16.706 1.00 92.06 178 GLN A O 1
ATOM 1421 N N . GLU A 1 179 ? -1.118 -5.003 16.464 1.00 91.81 179 GLU A N 1
ATOM 1422 C CA . GLU A 1 179 ? -1.002 -5.864 17.650 1.00 91.81 179 GLU A CA 1
ATOM 1423 C C . GLU A 1 179 ? -1.452 -5.143 18.925 1.00 91.81 179 GLU A C 1
ATOM 1425 O O . GLU A 1 179 ? -2.229 -5.669 19.730 1.00 91.81 179 GLU A O 1
ATOM 1430 N N . GLN A 1 180 ? -0.982 -3.907 19.115 1.00 93.75 180 GLN A N 1
ATOM 1431 C CA . GLN A 1 180 ? -1.353 -3.109 20.274 1.00 93.75 180 GLN A CA 1
ATOM 1432 C C . GLN A 1 180 ? -2.841 -2.742 20.249 1.00 93.75 180 GLN A C 1
ATOM 1434 O O . GLN A 1 180 ? -3.492 -2.799 21.291 1.00 93.75 180 GLN A O 1
ATOM 1439 N N . PHE A 1 181 ? -3.392 -2.401 19.083 1.00 94.94 181 PHE A N 1
ATOM 1440 C CA . PHE A 1 181 ? -4.812 -2.103 18.924 1.00 94.94 181 PHE A CA 1
ATOM 1441 C C . PHE A 1 181 ? -5.692 -3.325 19.222 1.00 94.94 181 PHE A C 1
ATOM 1443 O O . PHE A 1 181 ? -6.684 -3.192 19.943 1.00 94.94 181 PHE A O 1
ATOM 1450 N N . ALA A 1 182 ? -5.299 -4.510 18.747 1.00 93.06 182 ALA A N 1
ATOM 1451 C CA . ALA A 1 182 ? -5.974 -5.771 19.035 1.00 93.06 182 ALA A CA 1
ATOM 1452 C C . ALA A 1 182 ? -6.007 -6.062 20.537 1.00 93.06 182 ALA A C 1
ATOM 1454 O O . ALA A 1 182 ? -7.068 -6.318 21.112 1.00 93.06 182 ALA A O 1
ATOM 1455 N N . LYS A 1 183 ? -4.860 -5.897 21.205 1.00 93.00 183 LYS A N 1
ATOM 1456 C CA . LYS A 1 183 ? -4.745 -6.028 22.660 1.00 93.00 183 LYS A CA 1
ATOM 1457 C C . LYS A 1 183 ? -5.617 -5.023 23.415 1.00 93.00 183 LYS A C 1
ATOM 1459 O O . LYS A 1 183 ? -6.280 -5.407 24.376 1.00 93.00 183 LYS A O 1
ATOM 1464 N N . ASP A 1 184 ? -5.617 -3.759 22.996 1.00 94.06 184 ASP A N 1
ATOM 1465 C CA . ASP A 1 184 ? -6.384 -2.690 23.648 1.00 94.06 184 ASP A CA 1
ATOM 1466 C C . ASP A 1 184 ? -7.904 -2.883 23.492 1.00 94.06 184 ASP A C 1
ATOM 1468 O O . ASP A 1 184 ? -8.665 -2.451 24.357 1.00 94.06 184 ASP A O 1
ATOM 1472 N N . ASN A 1 185 ? -8.343 -3.570 22.430 1.00 94.44 185 ASN A N 1
ATOM 1473 C CA . ASN A 1 185 ? -9.756 -3.805 22.118 1.00 94.44 185 ASN A CA 1
ATOM 1474 C C . ASN A 1 185 ? -10.219 -5.256 22.340 1.00 94.44 185 ASN A C 1
ATOM 1476 O O . ASN A 1 185 ? -11.374 -5.580 22.073 1.00 94.44 185 ASN A O 1
ATOM 1480 N N . GLY A 1 186 ? -9.354 -6.122 22.875 1.00 92.75 186 GLY A N 1
ATOM 1481 C CA . GLY A 1 186 ? -9.721 -7.465 23.328 1.00 92.75 186 GLY A CA 1
ATOM 1482 C C . GLY A 1 186 ? -10.022 -8.473 22.216 1.00 92.75 186 GLY A C 1
ATOM 1483 O O . GLY A 1 186 ? -10.765 -9.422 22.467 1.00 92.75 186 GLY A O 1
ATOM 1484 N N . PHE A 1 187 ? -9.452 -8.297 21.021 1.00 90.31 187 PHE A N 1
ATOM 1485 C CA . PHE A 1 187 ? -9.516 -9.290 19.946 1.00 90.31 187 PHE A CA 1
ATOM 1486 C C . PHE A 1 187 ? -8.130 -9.861 19.630 1.00 90.31 187 PHE A C 1
ATOM 1488 O O . PHE A 1 187 ? -7.104 -9.337 20.064 1.00 90.31 187 PHE A O 1
ATOM 1495 N N . VAL A 1 188 ? -8.108 -10.986 18.917 1.00 86.25 188 VAL A N 1
ATOM 1496 C CA . VAL A 1 188 ? -6.883 -11.711 18.567 1.00 86.25 188 VAL A CA 1
ATOM 1497 C C . VAL A 1 188 ? -6.676 -11.615 17.065 1.00 86.25 188 VAL A C 1
ATOM 1499 O O . VAL A 1 188 ? -7.596 -11.900 16.292 1.00 86.25 188 VAL A O 1
ATOM 1502 N N . LEU A 1 189 ? -5.470 -11.208 16.676 1.00 82.50 189 LEU A N 1
ATOM 1503 C CA . LEU A 1 189 ? -5.040 -11.287 15.290 1.00 82.50 189 LEU A CA 1
ATOM 1504 C C . LEU A 1 189 ? -4.785 -12.757 14.933 1.00 82.50 189 LEU A C 1
ATOM 1506 O O . LEU A 1 189 ? -4.291 -13.525 15.752 1.00 82.50 189 LEU A O 1
ATOM 1510 N N . SER A 1 190 ? -5.177 -13.159 13.736 1.00 74.00 190 SER A N 1
ATOM 1511 C CA . SER A 1 190 ? -4.872 -14.466 13.179 1.00 74.00 190 SER A CA 1
ATOM 1512 C C . SER A 1 190 ? -3.385 -14.557 12.853 1.00 74.00 190 SER A C 1
ATOM 1514 O O . SER A 1 190 ? -2.803 -13.614 12.319 1.00 74.00 190 SER A O 1
ATOM 1516 N N . ASP A 1 191 ? -2.815 -15.728 13.122 1.00 66.00 191 ASP A N 1
ATOM 1517 C CA . ASP A 1 191 ? -1.455 -16.091 12.718 1.00 66.00 191 ASP A CA 1
ATOM 1518 C C . ASP A 1 191 ? -1.390 -16.535 11.238 1.00 66.00 191 ASP A C 1
ATOM 1520 O O . ASP A 1 191 ? -0.313 -16.837 10.727 1.00 66.00 191 ASP A O 1
ATOM 1524 N N . GLU A 1 192 ? -2.536 -16.620 10.548 1.00 69.56 192 GLU A N 1
ATOM 1525 C CA . GLU A 1 192 ? -2.594 -16.884 9.105 1.00 69.56 192 GLU A CA 1
ATOM 1526 C C . GLU A 1 192 ? -2.170 -15.643 8.310 1.00 69.56 192 GLU A C 1
ATOM 1528 O O . GLU A 1 192 ? -2.654 -14.537 8.572 1.00 69.56 192 GLU A O 1
ATOM 1533 N N . SER A 1 193 ? -1.327 -15.844 7.294 1.00 65.31 193 SER A N 1
ATOM 1534 C CA . SER A 1 193 ? -0.970 -14.807 6.328 1.00 65.31 193 SER A CA 1
ATOM 1535 C C . SER A 1 193 ? -2.206 -14.306 5.575 1.00 65.31 193 SER A C 1
ATOM 1537 O O . SER A 1 193 ? -3.177 -15.031 5.324 1.00 65.31 193 SER A O 1
ATOM 1539 N N . HIS A 1 194 ? -2.186 -13.023 5.210 1.00 73.88 194 HIS A N 1
ATOM 1540 C CA . HIS A 1 194 ? -3.176 -12.479 4.290 1.00 73.88 194 HIS A CA 1
ATOM 1541 C C . HIS A 1 194 ? -3.064 -13.180 2.930 1.00 73.88 194 HIS A C 1
ATOM 1543 O O . HIS A 1 194 ? -1.946 -13.357 2.455 1.00 73.88 194 HIS A O 1
ATOM 1549 N N . PRO A 1 195 ? -4.176 -13.515 2.247 1.00 76.88 195 PRO A N 1
ATOM 1550 C CA . PRO A 1 195 ? -4.120 -14.238 0.973 1.00 76.88 195 PRO A CA 1
ATOM 1551 C C . PRO A 1 195 ? -3.238 -13.586 -0.099 1.00 76.88 195 PRO A C 1
ATOM 1553 O O . PRO A 1 195 ? -2.638 -14.279 -0.910 1.00 76.88 195 PRO A O 1
ATOM 1556 N N . LEU A 1 196 ? -3.160 -12.251 -0.109 1.00 77.31 196 LEU A N 1
ATOM 1557 C CA . LEU A 1 196 ? -2.272 -11.516 -1.019 1.00 77.31 196 LEU A CA 1
ATOM 1558 C C . LEU A 1 196 ? -0.799 -11.524 -0.590 1.00 77.31 196 LEU A C 1
ATOM 1560 O O . LEU A 1 196 ? 0.047 -11.324 -1.451 1.00 77.31 196 LEU A O 1
ATOM 1564 N N . GLN A 1 197 ? -0.481 -11.757 0.689 1.00 69.50 197 GLN A N 1
ATOM 1565 C CA . GLN A 1 197 ? 0.911 -11.896 1.131 1.00 69.50 197 GLN A CA 1
ATOM 1566 C C . GLN A 1 197 ? 1.540 -13.135 0.494 1.00 69.50 197 GLN A C 1
ATOM 1568 O O . GLN A 1 197 ? 2.624 -13.041 -0.065 1.00 69.50 197 GLN A O 1
ATOM 1573 N N . ASP A 1 198 ? 0.816 -14.257 0.486 1.00 68.88 198 ASP A N 1
ATOM 1574 C CA . ASP A 1 198 ? 1.284 -15.486 -0.160 1.00 68.88 198 ASP A CA 1
ATOM 1575 C C . ASP A 1 198 ? 1.542 -15.260 -1.662 1.00 68.88 198 ASP A C 1
ATOM 1577 O O . ASP A 1 198 ? 2.537 -15.729 -2.206 1.00 68.88 198 ASP A O 1
ATOM 1581 N N . MET A 1 199 ? 0.678 -14.484 -2.331 1.00 68.06 199 MET A N 1
ATOM 1582 C CA . MET A 1 199 ? 0.842 -14.143 -3.750 1.00 68.06 199 MET A CA 1
ATOM 1583 C C . MET A 1 199 ? 2.057 -13.238 -4.003 1.00 68.06 199 MET A C 1
ATOM 1585 O O . MET A 1 199 ? 2.762 -13.431 -4.990 1.00 68.06 199 MET A O 1
ATOM 1589 N N . LEU A 1 200 ? 2.313 -12.264 -3.125 1.00 65.62 200 LEU A N 1
ATOM 1590 C CA . LEU A 1 200 ? 3.501 -11.409 -3.204 1.00 65.62 200 LEU A CA 1
ATOM 1591 C C . LEU A 1 200 ? 4.781 -12.222 -2.972 1.00 65.62 200 LEU A C 1
ATOM 1593 O O . LEU A 1 200 ? 5.743 -12.086 -3.726 1.00 65.62 200 LEU A O 1
ATOM 1597 N N . ASP A 1 201 ? 4.779 -13.111 -1.978 1.00 64.75 201 ASP A N 1
ATOM 1598 C CA . ASP A 1 201 ? 5.922 -13.966 -1.652 1.00 64.75 201 ASP A CA 1
ATOM 1599 C C . ASP A 1 201 ? 6.242 -14.955 -2.789 1.00 64.75 201 ASP A C 1
ATOM 1601 O O . ASP A 1 201 ? 7.412 -15.259 -3.041 1.00 64.75 201 ASP A O 1
ATOM 1605 N N . GLU A 1 202 ? 5.232 -15.455 -3.506 1.00 63.56 202 GLU A N 1
ATOM 1606 C CA . GLU A 1 202 ? 5.427 -16.297 -4.691 1.00 63.56 202 GLU A CA 1
ATOM 1607 C C . GLU A 1 202 ? 6.065 -15.529 -5.862 1.00 63.56 202 GLU A C 1
ATOM 1609 O O . GLU A 1 202 ? 6.973 -16.064 -6.501 1.00 63.56 202 GLU A O 1
ATOM 1614 N N . GLU A 1 203 ? 5.657 -14.281 -6.118 1.00 57.09 203 GLU A N 1
ATOM 1615 C CA . GLU A 1 203 ? 6.246 -13.434 -7.174 1.00 57.09 203 GLU A CA 1
ATOM 1616 C C . GLU A 1 203 ? 7.679 -12.975 -6.837 1.00 57.09 203 GLU A C 1
ATOM 1618 O O . GLU A 1 203 ? 8.494 -12.787 -7.737 1.00 57.09 203 GLU A O 1
ATOM 1623 N N . ILE A 1 204 ? 8.024 -12.848 -5.549 1.00 50.00 204 ILE A N 1
ATOM 1624 C CA . ILE A 1 204 ? 9.374 -12.479 -5.075 1.00 50.00 204 ILE A CA 1
ATOM 1625 C C . ILE A 1 204 ? 10.400 -13.611 -5.268 1.00 50.00 204 ILE A C 1
ATOM 1627 O O . ILE A 1 204 ? 11.597 -13.355 -5.409 1.00 50.00 204 ILE A O 1
ATOM 1631 N N . ASN A 1 205 ? 9.960 -14.872 -5.253 1.00 38.41 205 ASN A N 1
ATOM 1632 C CA . ASN A 1 205 ? 10.844 -16.044 -5.290 1.00 38.41 205 ASN A CA 1
ATOM 1633 C C . ASN A 1 205 ? 11.183 -16.550 -6.712 1.00 38.41 205 ASN A C 1
ATOM 1635 O O . ASN A 1 205 ? 11.822 -17.602 -6.838 1.00 38.41 205 ASN A O 1
ATOM 1639 N N . TYR A 1 206 ? 10.786 -15.826 -7.767 1.00 32.41 206 TYR A N 1
ATOM 1640 C CA . TYR A 1 206 ? 11.050 -16.149 -9.180 1.00 32.41 206 TYR A CA 1
ATOM 1641 C C . TYR A 1 206 ? 11.896 -15.091 -9.890 1.00 32.41 206 TYR A C 1
ATOM 1643 O O . TYR A 1 206 ? 12.670 -15.505 -10.789 1.00 32.41 206 TYR A O 1
#

Sequence (206 aa):
MKSIKYCVFIICSFLLIIACPPTNEQKINDYVNTAQKAEENGFFNDAIEYNDAIVGIQTKITLKILAWGQTDDIDEMKSILIDVQQEIKTGLNTAKQLSFNGDSKSKLKNGAIKLLEFYDKVFNNEYEKLMLLVEQLTNDAESFTEEEYISIALEMGKIIDQVSVDENILDTEFAKLQEQFAKDNGFVLSDESHPLQDMLDEEINY

Radius of gyration: 18.39 Å; Cα contacts (8 Å, |Δi|>4): 217; chains: 1; bounding box: 47×30×54 Å